Protein AF-A0A812TAL1-F1 (afdb_monomer_lite)

Organism: Symbiodinium pilosum (NCBI:txid2952)

pLDDT: mean 78.71, std 18.68, range [26.97, 97.62]

Foldseek 3Di:
DQDFWAKDWAAPPPDDWPSDGPGFRFAQDPDDDDDDDDDDQKTWTKTKAQGRAAPVQADDADAQCAQWKAWFPALDRPHPVRRHGGAADCVVDVDRQRSQRHFHDDDHDTGIDGGRMTRRNDDPVSRASTKIFGAHRNRDTTIIIGDHHDDPPPVVVVVVVVVVVVVVVVVVVVVVVVVVVVVVVVVVVVVVVD

Structure (mmCIF, N/CA/C/O backbone):
data_AF-A0A812TAL1-F1
#
_entry.id   AF-A0A812TAL1-F1
#
loop_
_atom_site.group_PDB
_atom_site.id
_atom_site.type_symbol
_atom_site.label_atom_id
_atom_site.label_alt_id
_atom_site.label_comp_id
_atom_site.label_asym_id
_atom_site.label_entity_id
_atom_site.label_seq_id
_atom_site.pdbx_PDB_ins_code
_atom_site.Cartn_x
_atom_site.Cartn_y
_atom_site.Cartn_z
_atom_site.occupancy
_atom_site.B_iso_or_equiv
_atom_site.auth_seq_id
_atom_site.auth_comp_id
_atom_site.auth_asym_id
_atom_site.auth_atom_id
_atom_site.pdbx_PDB_model_num
ATOM 1 N N . GLU A 1 1 ? -7.381 -5.508 16.947 1.00 33.78 1 GLU A N 1
ATOM 2 C CA . GLU A 1 1 ? -6.095 -5.728 16.254 1.00 33.78 1 GLU A CA 1
ATOM 3 C C . GLU A 1 1 ? -6.135 -5.193 14.829 1.00 33.78 1 GLU A C 1
ATOM 5 O O . GLU A 1 1 ? -7.045 -5.575 14.096 1.00 33.78 1 GLU A O 1
ATOM 10 N N . PRO A 1 2 ? -5.213 -4.307 14.414 1.00 46.69 2 PRO A N 1
ATOM 11 C CA . PRO A 1 2 ? -5.061 -3.992 12.999 1.00 46.69 2 PRO A CA 1
ATOM 12 C C . PRO A 1 2 ? -4.635 -5.258 12.242 1.00 46.69 2 PRO A C 1
ATOM 14 O O . PRO A 1 2 ? -3.689 -5.943 12.637 1.00 46.69 2 PRO A O 1
ATOM 17 N N . SER A 1 3 ? -5.338 -5.585 11.157 1.00 50.16 3 SER A N 1
ATOM 18 C CA . SER A 1 3 ? -4.994 -6.715 10.292 1.00 50.16 3 SER A CA 1
ATOM 19 C C . SER A 1 3 ? -3.632 -6.463 9.644 1.00 50.16 3 SER A C 1
ATOM 21 O O . SER A 1 3 ? -3.506 -5.633 8.747 1.00 50.16 3 SER A O 1
ATOM 23 N N . THR A 1 4 ? -2.593 -7.154 10.118 1.00 55.72 4 THR A N 1
ATOM 24 C CA . THR A 1 4 ? -1.267 -7.098 9.494 1.00 55.72 4 THR A CA 1
ATOM 25 C C . THR A 1 4 ? -1.301 -7.922 8.210 1.00 55.72 4 THR A C 1
ATOM 27 O O . THR A 1 4 ? -1.483 -9.135 8.261 1.00 55.72 4 THR A O 1
ATOM 30 N N . THR A 1 5 ? -1.111 -7.263 7.070 1.00 65.19 5 THR A N 1
ATOM 31 C CA . THR A 1 5 ? -0.904 -7.922 5.775 1.00 65.19 5 THR A CA 1
ATOM 32 C C . THR A 1 5 ? 0.593 -8.211 5.601 1.00 65.19 5 THR A C 1
ATOM 34 O O . THR A 1 5 ? 1.421 -7.380 5.968 1.00 65.19 5 THR A O 1
ATOM 37 N N . VAL A 1 6 ? 0.955 -9.391 5.090 1.00 75.81 6 VAL A N 1
ATOM 38 C CA . VAL A 1 6 ? 2.352 -9.808 4.863 1.00 75.81 6 VAL A CA 1
ATOM 39 C C . VAL A 1 6 ? 2.547 -10.039 3.371 1.00 75.81 6 VAL A C 1
ATOM 41 O O . VAL A 1 6 ? 1.745 -10.739 2.759 1.00 75.81 6 VAL A O 1
ATOM 44 N N . PHE A 1 7 ? 3.601 -9.460 2.792 1.00 83.38 7 PHE A N 1
ATOM 45 C CA . PHE A 1 7 ? 3.928 -9.681 1.386 1.00 83.38 7 PHE A CA 1
ATOM 46 C C . PHE A 1 7 ? 4.630 -11.012 1.188 1.00 83.38 7 PHE A C 1
ATOM 48 O O . PHE A 1 7 ? 5.501 -11.396 1.969 1.00 83.38 7 PHE A O 1
ATOM 55 N N . VAL A 1 8 ? 4.236 -11.673 0.111 1.00 85.06 8 VAL A N 1
ATOM 56 C CA . VAL A 1 8 ? 4.884 -12.849 -0.451 1.00 85.06 8 VAL A CA 1
ATOM 57 C C . VAL A 1 8 ? 5.666 -12.445 -1.696 1.00 85.06 8 VAL A C 1
ATOM 59 O O . VAL A 1 8 ? 5.494 -11.338 -2.215 1.00 85.06 8 VAL A O 1
ATOM 62 N N . GLU A 1 9 ? 6.524 -13.340 -2.174 1.00 89.25 9 GLU A N 1
ATOM 63 C CA . GLU A 1 9 ? 7.183 -13.186 -3.468 1.00 89.25 9 GLU A CA 1
ATOM 64 C C . GLU A 1 9 ? 6.154 -13.013 -4.591 1.00 89.25 9 GLU A C 1
ATOM 66 O O . GLU A 1 9 ? 5.110 -13.672 -4.615 1.00 89.25 9 GLU A O 1
ATOM 71 N N . TYR A 1 10 ? 6.432 -12.087 -5.505 1.00 92.25 10 TYR A N 1
ATOM 72 C CA . TYR A 1 10 ? 5.564 -11.834 -6.642 1.00 92.25 10 TYR A CA 1
ATOM 73 C C . TYR A 1 10 ? 5.581 -13.034 -7.608 1.00 92.25 10 TYR A C 1
ATOM 75 O O . TYR A 1 10 ? 6.661 -13.528 -7.946 1.00 92.25 10 TYR A O 1
ATOM 83 N N . PRO A 1 11 ? 4.418 -13.507 -8.100 1.00 93.38 11 PRO A N 1
ATOM 84 C CA . PRO A 1 11 ? 4.365 -14.632 -9.028 1.00 93.38 11 PRO A CA 1
ATOM 85 C C . PRO A 1 11 ? 5.190 -14.386 -10.295 1.00 93.38 11 PRO A C 1
ATOM 87 O O . PRO A 1 11 ? 4.912 -13.469 -11.064 1.00 93.38 11 PRO A O 1
ATOM 90 N N . GLY A 1 12 ? 6.186 -15.238 -10.536 1.00 89.75 12 GLY A N 1
ATOM 91 C CA . GLY A 1 12 ? 7.062 -15.125 -11.704 1.00 89.75 12 GLY A CA 1
ATOM 92 C C . GLY A 1 12 ? 8.198 -14.110 -11.555 1.00 89.75 12 GLY A C 1
ATOM 93 O O . GLY A 1 12 ? 8.840 -13.792 -12.555 1.00 89.75 12 GLY A O 1
ATOM 94 N N . TYR A 1 13 ? 8.470 -13.616 -10.342 1.00 90.50 13 TYR A N 1
ATOM 95 C CA . TYR A 1 13 ? 9.637 -12.779 -10.083 1.00 90.50 13 TYR A CA 1
ATOM 96 C C . TYR A 1 13 ? 10.937 -13.530 -10.447 1.00 90.50 13 TYR A C 1
ATOM 98 O O . TYR A 1 13 ? 11.174 -14.622 -9.934 1.00 90.50 13 TYR A O 1
ATOM 106 N N . PRO A 1 14 ? 11.784 -12.989 -11.346 1.00 82.56 14 PRO A N 1
ATOM 107 C CA . PRO A 1 14 ? 12.983 -13.690 -11.814 1.00 82.56 14 PRO A CA 1
ATOM 108 C C . PRO A 1 14 ? 14.215 -13.474 -10.918 1.00 82.56 14 PRO A C 1
ATOM 110 O O . PRO A 1 14 ? 15.269 -14.052 -11.184 1.00 82.56 14 PRO A O 1
ATOM 113 N N . GLY A 1 15 ? 14.121 -12.589 -9.921 1.00 84.19 15 GLY A N 1
ATOM 114 C CA . GLY A 1 15 ? 15.227 -12.243 -9.031 1.00 84.19 15 GLY A CA 1
ATOM 115 C C . GLY A 1 15 ? 15.356 -13.181 -7.830 1.00 84.19 15 GLY A C 1
ATOM 116 O O . GLY A 1 15 ? 14.762 -14.249 -7.774 1.00 84.19 15 GLY A O 1
ATOM 117 N N . ASN A 1 16 ? 16.168 -12.779 -6.851 1.00 78.75 16 ASN A N 1
ATOM 118 C CA . ASN A 1 16 ? 16.480 -13.584 -5.663 1.00 78.75 16 ASN A CA 1
ATOM 119 C C . ASN A 1 16 ? 16.346 -12.800 -4.346 1.00 78.75 16 ASN A C 1
ATOM 121 O O . ASN A 1 16 ? 16.993 -13.135 -3.351 1.00 78.75 16 ASN A O 1
ATOM 125 N N . LEU A 1 17 ? 15.542 -11.733 -4.338 1.00 78.12 17 LEU A N 1
ATOM 126 C CA . LEU A 1 17 ? 15.307 -10.952 -3.128 1.00 78.12 17 LEU A CA 1
ATOM 127 C C . LEU A 1 17 ? 14.559 -11.815 -2.098 1.00 78.12 17 LEU A C 1
ATOM 129 O O . LEU A 1 17 ? 13.473 -12.310 -2.397 1.00 78.12 17 LEU A O 1
ATOM 133 N N . PRO A 1 18 ? 15.094 -11.998 -0.876 1.00 64.81 18 PRO A N 1
ATOM 134 C CA . PRO A 1 18 ? 14.450 -12.813 0.142 1.00 64.81 18 PRO A CA 1
ATOM 135 C C . PRO A 1 18 ? 13.275 -12.046 0.756 1.00 64.81 18 PRO A C 1
ATOM 137 O O . PRO A 1 18 ? 13.412 -11.428 1.816 1.00 64.81 18 PRO A O 1
ATOM 140 N N . LEU A 1 19 ? 12.114 -12.077 0.100 1.00 63.22 19 LEU A N 1
ATOM 141 C CA . LEU A 1 19 ? 10.843 -11.596 0.647 1.00 63.22 19 LEU A CA 1
ATOM 142 C C . LEU A 1 19 ? 10.373 -12.551 1.734 1.00 63.22 19 LEU A C 1
ATOM 144 O O . LEU A 1 19 ? 9.559 -13.446 1.549 1.00 63.22 19 LEU A O 1
ATOM 148 N N . THR A 1 20 ? 10.993 -12.395 2.890 1.00 45.25 20 THR A N 1
ATOM 149 C CA . THR A 1 20 ? 10.739 -13.209 4.062 1.00 45.25 20 THR A CA 1
ATOM 150 C C . THR A 1 20 ? 9.690 -12.529 4.934 1.00 45.25 20 THR A C 1
ATOM 152 O O . THR A 1 20 ? 9.567 -11.302 4.972 1.00 45.25 20 THR A O 1
ATOM 155 N N . SER A 1 21 ? 8.906 -13.371 5.604 1.00 40.38 21 SER A N 1
ATOM 156 C CA . SER A 1 21 ? 7.774 -13.081 6.480 1.00 40.38 21 SER A CA 1
ATOM 157 C C . SER A 1 21 ? 8.135 -12.192 7.683 1.00 40.38 21 SER A C 1
ATOM 159 O O . SER A 1 21 ? 8.126 -12.634 8.827 1.00 40.38 21 SER A O 1
ATOM 161 N N . GLY A 1 22 ? 8.468 -10.932 7.422 1.00 40.66 22 GLY A N 1
ATOM 162 C CA . GLY A 1 22 ? 8.516 -9.825 8.382 1.00 40.66 22 GLY A CA 1
ATOM 163 C C . GLY A 1 22 ? 7.526 -8.708 8.028 1.00 40.66 22 GLY A C 1
ATOM 164 O O . GLY A 1 22 ? 7.178 -7.908 8.890 1.00 40.66 22 GLY A O 1
ATOM 165 N N . GLY A 1 23 ? 6.998 -8.752 6.795 1.00 36.38 23 GLY A N 1
ATOM 166 C CA . GLY A 1 23 ? 5.754 -8.123 6.360 1.00 36.38 23 GLY A CA 1
ATOM 167 C C . GLY A 1 23 ? 5.813 -6.610 6.211 1.00 36.38 23 GLY A C 1
ATOM 168 O O . GLY A 1 23 ? 5.808 -5.880 7.192 1.00 36.38 23 GLY A O 1
ATOM 169 N N . VAL A 1 24 ? 5.718 -6.143 4.969 1.00 36.44 24 VAL A N 1
ATOM 170 C CA . VAL A 1 24 ? 5.278 -4.781 4.644 1.00 36.44 24 VAL A CA 1
ATOM 171 C C . VAL A 1 24 ? 3.894 -4.585 5.267 1.00 36.44 24 VAL A C 1
ATOM 173 O O . VAL A 1 24 ? 2.885 -5.088 4.772 1.00 36.44 24 VAL A O 1
ATOM 176 N N . LYS A 1 25 ? 3.834 -3.897 6.404 1.00 42.69 25 LYS A N 1
ATOM 177 C CA . LYS A 1 25 ? 2.561 -3.639 7.079 1.00 42.69 25 LYS A CA 1
ATOM 178 C C . LYS A 1 25 ? 1.798 -2.519 6.380 1.00 42.69 25 LYS A C 1
ATOM 180 O O . LYS A 1 25 ? 1.834 -1.398 6.862 1.00 42.69 25 LYS A O 1
ATOM 185 N N . ALA A 1 26 ? 1.121 -2.836 5.276 1.00 39.69 26 ALA A N 1
ATOM 186 C CA . ALA A 1 26 ? 0.198 -1.933 4.590 1.00 39.69 26 ALA A CA 1
ATOM 187 C C . ALA A 1 26 ? -1.004 -1.603 5.490 1.00 39.69 26 ALA A C 1
ATOM 189 O O . ALA A 1 26 ? -1.985 -2.346 5.527 1.00 39.69 26 ALA A O 1
ATOM 190 N N . PHE A 1 27 ? -0.926 -0.505 6.246 1.00 43.75 27 PHE A N 1
ATOM 191 C CA . PHE A 1 27 ? -2.101 0.063 6.903 1.00 43.75 27 PHE A CA 1
ATOM 192 C C . PHE A 1 27 ? -2.855 0.900 5.876 1.00 43.75 27 PHE A C 1
ATOM 194 O O . PHE A 1 27 ? -2.447 2.017 5.595 1.00 43.75 27 PHE A O 1
ATOM 201 N N . ALA A 1 28 ? -3.957 0.375 5.344 1.00 42.78 28 ALA A N 1
ATOM 202 C CA . ALA A 1 28 ? -5.016 1.214 4.795 1.00 42.78 28 ALA A CA 1
ATOM 203 C C . ALA A 1 28 ? -5.927 1.603 5.970 1.00 42.78 28 ALA A C 1
ATOM 205 O O . ALA A 1 28 ? -6.940 0.948 6.224 1.00 42.78 28 ALA A O 1
ATOM 206 N N . ALA A 1 29 ? -5.484 2.559 6.791 1.00 37.53 29 ALA A N 1
ATOM 207 C CA . ALA A 1 29 ? -6.223 2.981 7.976 1.00 37.53 29 ALA A CA 1
ATOM 208 C C . ALA A 1 29 ? -7.042 4.249 7.703 1.00 37.53 29 ALA A C 1
ATOM 210 O O . ALA A 1 29 ? -6.489 5.317 7.468 1.00 37.53 29 ALA A O 1
ATOM 211 N N . ASP A 1 30 ? -8.363 4.112 7.856 1.00 42.28 30 ASP A N 1
ATOM 212 C CA . ASP A 1 30 ? -9.303 5.188 8.189 1.00 42.28 30 ASP A CA 1
ATOM 213 C C . ASP A 1 30 ? -8.942 5.803 9.566 1.00 42.28 30 ASP A C 1
ATOM 215 O O . ASP A 1 30 ? -9.466 5.421 10.627 1.00 42.28 30 ASP A O 1
ATOM 219 N N . PHE A 1 31 ? -8.028 6.766 9.582 1.00 36.19 31 PHE A N 1
ATOM 220 C CA . PHE A 1 31 ? -7.741 7.657 10.713 1.00 36.19 31 PHE A CA 1
ATOM 221 C C . PHE A 1 31 ? -7.350 9.007 10.085 1.00 36.19 31 PHE A C 1
ATOM 223 O O . PHE A 1 31 ? -6.366 9.055 9.369 1.00 36.19 31 PHE A O 1
ATOM 230 N N . LEU A 1 32 ? -8.049 10.134 10.226 1.00 31.97 32 LEU A N 1
ATOM 231 C CA . LEU A 1 32 ? -9.021 10.629 11.196 1.00 31.97 32 LEU A CA 1
ATOM 232 C C . LEU A 1 32 ? -9.938 11.648 10.497 1.00 31.97 32 LEU A C 1
ATOM 234 O O . LEU A 1 32 ? -9.479 12.413 9.664 1.00 31.97 32 LEU A O 1
ATOM 238 N N . GLU A 1 33 ? -11.200 11.669 10.929 1.00 33.03 33 GLU A N 1
ATOM 239 C CA . GLU A 1 33 ? -12.191 12.738 10.728 1.00 33.03 33 GLU A CA 1
ATOM 240 C C . GLU A 1 33 ? -12.574 13.126 9.290 1.00 33.03 33 GLU A C 1
ATOM 242 O O . GLU A 1 33 ? -11.977 13.999 8.674 1.00 33.03 33 GLU A O 1
ATOM 247 N N . GLY A 1 34 ? -13.724 12.617 8.832 1.00 26.97 34 GLY A N 1
ATOM 248 C CA . GLY A 1 34 ? -14.511 13.350 7.840 1.00 26.97 34 GLY A CA 1
ATOM 249 C C . GLY A 1 34 ? -15.411 12.519 6.940 1.00 26.97 34 GLY A C 1
ATOM 250 O O . GLY A 1 34 ? -15.053 12.276 5.808 1.00 26.97 34 GLY A O 1
ATOM 251 N N . ARG A 1 35 ? -16.622 12.219 7.431 1.00 34.19 35 ARG A N 1
ATOM 252 C CA . ARG A 1 35 ? -17.878 12.007 6.674 1.00 34.19 35 ARG A CA 1
ATOM 253 C C . ARG A 1 35 ? -17.938 10.968 5.535 1.00 34.19 35 ARG A C 1
ATOM 255 O O . ARG A 1 35 ? -17.165 10.929 4.597 1.00 34.19 35 ARG A O 1
ATOM 262 N N . VAL A 1 36 ? -19.048 10.230 5.543 1.00 34.28 36 VAL A N 1
ATOM 263 C CA . VAL A 1 36 ? -19.606 9.636 4.324 1.00 34.28 36 VAL A CA 1
ATOM 264 C C . VAL A 1 36 ? -20.309 10.753 3.554 1.00 34.28 36 VAL A C 1
ATOM 266 O O . VAL A 1 36 ? -21.250 11.331 4.090 1.00 34.28 36 VAL A O 1
ATOM 269 N N . GLU A 1 37 ? -19.810 11.073 2.363 1.00 37.06 37 GLU A N 1
ATOM 270 C CA . GLU A 1 37 ? -20.525 11.180 1.076 1.00 37.06 37 GLU A CA 1
ATOM 271 C C . GLU A 1 37 ? -19.585 11.849 0.056 1.00 37.06 37 GLU A C 1
ATOM 273 O O . GLU A 1 37 ? -19.093 12.942 0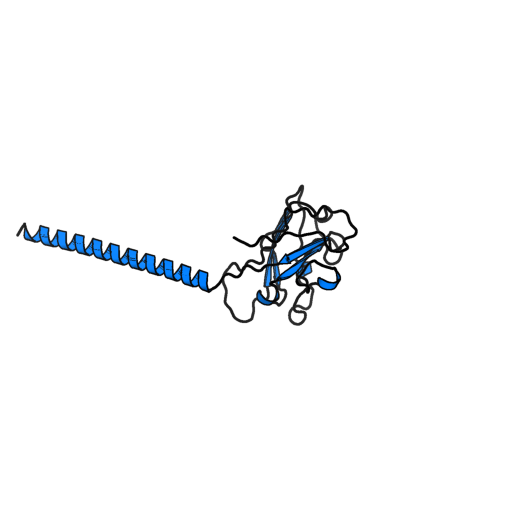.300 1.00 37.06 37 GLU A O 1
ATOM 278 N N . SER A 1 38 ? -19.301 11.128 -1.039 1.00 42.06 38 SER A N 1
ATOM 279 C CA . SER A 1 38 ? -18.590 11.549 -2.262 1.00 42.06 38 SER A CA 1
ATOM 280 C C . SER A 1 38 ? -17.611 12.734 -2.143 1.00 42.06 38 SER A C 1
ATOM 282 O O . SER A 1 38 ? -18.019 13.843 -2.463 1.00 42.06 38 SER A O 1
ATOM 284 N N . ASP A 1 39 ? -16.337 12.509 -1.768 1.00 49.97 39 ASP A N 1
ATOM 285 C CA . ASP A 1 39 ? -15.232 13.348 -2.292 1.00 49.97 39 ASP A CA 1
ATOM 286 C C . ASP A 1 39 ? -13.781 12.917 -1.979 1.00 49.97 39 ASP A C 1
ATOM 288 O O . ASP A 1 39 ? -12.884 13.382 -2.673 1.00 49.97 39 ASP A O 1
ATOM 292 N N . ASP A 1 40 ? -13.466 12.044 -1.014 1.00 57.19 40 ASP A N 1
ATOM 293 C CA . ASP A 1 40 ? -12.064 11.993 -0.547 1.00 57.19 40 ASP A CA 1
ATOM 294 C C . ASP A 1 40 ? -11.115 11.045 -1.295 1.00 57.19 40 ASP A C 1
ATOM 296 O O . ASP A 1 40 ? -9.932 11.360 -1.345 1.00 57.19 40 ASP A O 1
ATOM 300 N N . GLN A 1 41 ? -11.579 9.959 -1.935 1.00 71.44 41 GLN A N 1
ATOM 301 C CA . GLN A 1 41 ? -10.873 9.229 -3.017 1.00 71.44 41 GLN A CA 1
ATOM 302 C C . GLN A 1 41 ? -9.389 8.839 -2.758 1.00 71.44 41 GLN A C 1
ATOM 304 O O . GLN A 1 41 ? -8.663 8.478 -3.691 1.00 71.44 41 GLN A O 1
ATOM 309 N N . THR A 1 42 ? -8.935 8.896 -1.505 1.00 75.06 42 THR A N 1
ATOM 310 C CA . THR A 1 42 ? -7.523 8.914 -1.104 1.00 75.06 42 THR A CA 1
ATOM 311 C C . THR A 1 42 ? -7.223 7.760 -0.168 1.00 75.06 42 THR A C 1
ATOM 313 O O . THR A 1 42 ? -8.027 7.379 0.679 1.00 75.06 42 THR A O 1
ATOM 316 N N . GLN A 1 43 ? -6.059 7.156 -0.365 1.00 76.69 43 GLN A N 1
ATOM 317 C CA . GLN A 1 43 ? -5.556 6.020 0.379 1.00 76.69 43 GLN A CA 1
ATOM 318 C C . GLN A 1 43 ? -4.332 6.464 1.150 1.00 76.69 43 GLN A C 1
ATOM 320 O O . GLN A 1 43 ? -3.375 6.970 0.573 1.00 76.69 43 GLN A O 1
ATOM 325 N N . THR A 1 44 ? -4.355 6.211 2.446 1.00 76.00 44 THR A N 1
ATOM 326 C CA . THR A 1 44 ? -3.177 6.312 3.294 1.00 76.00 44 THR A CA 1
ATOM 327 C C . THR A 1 44 ? -2.506 4.948 3.325 1.00 76.00 44 THR A C 1
ATOM 329 O O . THR A 1 44 ? -3.162 3.950 3.621 1.00 76.00 44 THR A O 1
ATOM 332 N N . LEU A 1 45 ? -1.223 4.898 2.983 1.00 76.62 45 LEU A N 1
ATOM 333 C CA . LEU A 1 45 ? -0.390 3.706 2.995 1.00 76.62 45 LEU A CA 1
ATOM 334 C C . LEU A 1 45 ? 0.715 3.878 4.037 1.00 76.62 45 LEU A C 1
ATOM 336 O O . LEU A 1 45 ? 1.470 4.844 4.010 1.00 76.62 45 LEU A O 1
ATOM 340 N N . SER A 1 46 ? 0.864 2.895 4.910 1.00 75.00 46 SER A N 1
ATOM 341 C CA . SER A 1 46 ? 2.040 2.773 5.779 1.00 75.00 46 SER A CA 1
ATOM 342 C C . SER A 1 46 ? 2.717 1.443 5.499 1.00 75.00 46 SER A C 1
ATOM 344 O O . SER A 1 46 ? 2.074 0.535 4.991 1.00 75.00 46 SER A O 1
ATOM 346 N N . TRP A 1 47 ? 3.999 1.295 5.799 1.00 76.69 47 TRP A N 1
ATOM 347 C CA . TRP A 1 47 ? 4.710 0.030 5.666 1.00 76.69 47 TRP A CA 1
ATOM 348 C C . TRP A 1 47 ? 5.929 -0.047 6.571 1.00 76.69 47 TRP A C 1
ATOM 350 O O . TRP A 1 47 ? 6.545 0.951 6.937 1.00 76.69 47 TRP A O 1
ATOM 360 N N . LEU A 1 48 ? 6.318 -1.284 6.866 1.00 77.94 48 LEU A N 1
ATOM 361 C CA . LEU A 1 48 ? 7.553 -1.622 7.554 1.00 77.94 48 LEU A CA 1
ATOM 362 C C . LEU A 1 48 ? 8.243 -2.746 6.786 1.00 77.94 48 LEU A C 1
ATOM 364 O O . LEU A 1 48 ? 7.786 -3.882 6.793 1.00 77.94 48 LEU A O 1
ATOM 368 N N . PHE A 1 49 ? 9.344 -2.435 6.122 1.00 77.19 49 PHE A N 1
ATOM 369 C CA . PHE A 1 49 ? 10.201 -3.412 5.470 1.00 77.19 49 PHE A CA 1
ATOM 370 C C . PHE A 1 49 ? 11.320 -3.812 6.423 1.00 77.19 49 PHE A C 1
ATOM 372 O O . PHE A 1 49 ? 12.200 -3.010 6.727 1.00 77.19 49 PHE A O 1
ATOM 379 N N . THR A 1 50 ? 11.313 -5.056 6.893 1.00 73.75 50 THR A N 1
ATOM 380 C CA . THR A 1 50 ? 12.413 -5.601 7.705 1.00 73.75 50 THR A CA 1
ATOM 381 C C . THR A 1 50 ? 13.433 -6.368 6.863 1.00 73.75 50 THR A C 1
ATOM 383 O O . THR A 1 50 ? 14.562 -6.546 7.306 1.00 73.75 50 THR A O 1
ATOM 386 N N . GLN A 1 51 ? 13.044 -6.809 5.658 1.00 75.38 51 GLN A N 1
ATOM 387 C CA . GLN A 1 51 ? 13.863 -7.533 4.680 1.00 75.38 51 GLN A CA 1
ATOM 388 C C . GLN A 1 51 ? 13.162 -7.652 3.321 1.00 75.38 51 GLN A C 1
ATOM 390 O O . GLN A 1 51 ? 11.982 -7.327 3.199 1.00 75.38 51 GLN A O 1
ATOM 395 N N . GLY A 1 52 ? 13.895 -8.130 2.311 1.00 74.31 52 GLY A N 1
ATOM 396 C CA . GLY A 1 52 ? 13.336 -8.571 1.029 1.00 74.31 52 GLY A CA 1
ATOM 397 C C . GLY A 1 52 ? 13.028 -7.485 0.005 1.00 74.31 52 GLY A C 1
ATOM 398 O O . GLY A 1 52 ? 12.580 -7.803 -1.088 1.00 74.31 52 GLY A O 1
ATOM 399 N N . VAL A 1 53 ? 13.296 -6.222 0.326 1.00 81.00 53 VAL A N 1
ATOM 400 C CA . VAL A 1 53 ? 13.239 -5.123 -0.643 1.00 81.00 53 VAL A CA 1
ATOM 401 C C . VAL A 1 53 ? 14.579 -4.920 -1.332 1.00 81.00 53 VAL A C 1
ATOM 403 O O . VAL A 1 53 ? 15.630 -5.251 -0.781 1.00 81.00 53 VAL A O 1
ATOM 406 N N . ASP A 1 54 ? 14.532 -4.365 -2.539 1.00 87.81 54 ASP A N 1
ATOM 407 C CA . ASP A 1 54 ? 15.721 -4.106 -3.342 1.00 87.81 54 ASP A CA 1
ATOM 408 C C . ASP A 1 54 ? 16.647 -3.071 -2.673 1.00 87.81 54 ASP A C 1
ATOM 410 O O . ASP A 1 54 ? 16.230 -1.921 -2.492 1.00 87.81 54 ASP A O 1
ATOM 414 N N . PRO A 1 55 ? 17.907 -3.428 -2.341 1.00 86.12 55 PRO A N 1
ATOM 415 C CA . PRO A 1 55 ? 18.883 -2.497 -1.776 1.00 86.12 55 PRO A CA 1
ATOM 416 C C . PRO A 1 55 ? 19.237 -1.332 -2.713 1.00 86.12 55 PRO A C 1
ATOM 418 O O . PRO A 1 55 ? 19.838 -0.365 -2.257 1.00 86.12 55 PRO A O 1
ATOM 421 N N . GLY A 1 56 ? 18.868 -1.386 -3.997 1.00 88.69 56 GLY A N 1
ATOM 422 C CA . GLY A 1 56 ? 18.986 -0.268 -4.935 1.00 88.69 56 GLY A CA 1
ATOM 423 C C . GLY A 1 56 ? 18.067 0.918 -4.615 1.00 88.69 56 GLY A C 1
ATOM 424 O O . GLY A 1 56 ? 18.336 2.036 -5.054 1.00 88.69 56 GLY A O 1
ATOM 425 N N . CYS A 1 57 ? 17.025 0.724 -3.803 1.00 90.25 57 CYS A N 1
ATOM 426 C CA . CYS A 1 57 ? 16.046 1.755 -3.448 1.00 90.25 57 CYS A CA 1
ATOM 427 C C . CYS A 1 57 ? 16.544 2.754 -2.396 1.00 90.25 57 CYS A C 1
ATOM 429 O O . CYS A 1 57 ? 15.920 2.938 -1.360 1.00 90.25 57 CYS A O 1
ATOM 431 N N . THR A 1 58 ? 17.671 3.416 -2.647 1.00 89.25 58 THR A N 1
ATOM 432 C CA . THR A 1 58 ? 18.337 4.347 -1.707 1.00 89.25 58 THR A CA 1
ATOM 433 C C . THR A 1 58 ? 18.069 5.824 -1.998 1.00 89.25 58 THR A C 1
ATOM 435 O O . THR A 1 58 ? 18.539 6.701 -1.275 1.00 89.25 58 THR A O 1
ATOM 438 N N . GLY A 1 59 ? 17.296 6.124 -3.041 1.00 84.69 59 GLY A N 1
ATOM 439 C CA . GLY A 1 59 ? 17.005 7.492 -3.443 1.00 84.69 59 GLY A CA 1
ATOM 440 C C . GLY A 1 59 ? 16.190 7.567 -4.733 1.00 84.69 59 GLY A C 1
ATOM 441 O O . GLY A 1 59 ? 15.531 6.594 -5.107 1.00 84.69 59 GLY A O 1
ATOM 442 N N . PRO A 1 60 ? 16.211 8.724 -5.416 1.00 86.12 60 PRO A N 1
ATOM 443 C CA . PRO A 1 60 ? 15.516 8.904 -6.681 1.00 86.12 60 PRO A CA 1
ATOM 444 C C . PRO A 1 60 ? 15.987 7.907 -7.744 1.00 86.12 60 PRO A C 1
ATOM 446 O O . PRO A 1 60 ? 17.176 7.632 -7.884 1.00 86.12 60 PRO A O 1
ATOM 449 N N . CYS A 1 61 ? 15.041 7.419 -8.534 1.00 87.00 61 CYS A N 1
ATOM 450 C CA . CYS A 1 61 ? 15.259 6.484 -9.630 1.00 87.00 61 CYS A CA 1
ATOM 451 C C . CYS A 1 61 ? 14.348 6.873 -10.804 1.00 87.00 61 CYS A C 1
ATOM 453 O O . CYS A 1 61 ? 13.327 7.539 -10.610 1.00 87.00 61 CYS A O 1
ATOM 455 N N . SER A 1 62 ? 14.745 6.507 -12.025 1.00 88.31 62 SER A N 1
ATOM 456 C CA . SER A 1 62 ? 14.083 6.934 -13.269 1.00 88.31 62 SER A CA 1
ATOM 457 C C . SER A 1 62 ? 13.211 5.860 -13.920 1.00 88.31 62 SER A C 1
ATOM 459 O O . SER A 1 62 ? 12.433 6.180 -14.819 1.00 88.31 62 SER A O 1
ATOM 461 N N . ALA A 1 63 ? 13.326 4.598 -13.494 1.00 94.62 63 ALA A N 1
ATOM 462 C CA . ALA A 1 63 ? 12.459 3.538 -13.988 1.00 94.62 63 ALA A CA 1
ATOM 463 C C . ALA A 1 63 ? 11.005 3.775 -13.540 1.00 94.62 63 ALA A C 1
ATOM 465 O O . ALA A 1 63 ? 10.734 4.310 -12.464 1.00 94.62 63 ALA A O 1
ATOM 466 N N . THR A 1 64 ? 10.050 3.382 -14.381 1.00 93.38 64 THR A N 1
ATOM 467 C CA . THR A 1 64 ? 8.622 3.488 -14.043 1.00 93.38 64 THR A CA 1
ATOM 468 C C . THR A 1 64 ? 8.314 2.622 -12.824 1.00 93.38 64 THR A C 1
ATOM 470 O O . THR A 1 64 ? 8.784 1.492 -12.755 1.00 93.38 64 THR A O 1
ATOM 473 N N . ASN A 1 65 ? 7.527 3.137 -11.872 1.00 93.31 65 ASN A N 1
ATOM 474 C CA . ASN A 1 65 ? 7.203 2.469 -10.601 1.00 93.31 65 ASN A CA 1
ATOM 475 C C . ASN A 1 65 ? 8.415 2.168 -9.707 1.00 93.31 65 ASN A C 1
ATOM 477 O O . ASN A 1 65 ? 8.279 1.415 -8.745 1.00 93.31 65 ASN A O 1
ATOM 481 N N . CYS A 1 66 ? 9.592 2.728 -9.982 1.00 93.31 66 CYS A N 1
ATOM 482 C CA . CYS A 1 66 ? 10.778 2.354 -9.230 1.00 93.31 66 CYS A CA 1
ATOM 483 C C . CYS A 1 66 ? 10.618 2.662 -7.734 1.00 93.31 66 CYS A C 1
ATOM 485 O O . CYS A 1 66 ? 10.258 3.786 -7.345 1.00 93.31 66 CYS A O 1
ATOM 487 N N . CYS A 1 67 ? 10.880 1.641 -6.917 1.00 92.69 67 CYS A N 1
ATOM 488 C CA . CYS A 1 67 ? 10.778 1.688 -5.463 1.00 92.69 67 CYS A CA 1
ATOM 489 C C . CYS A 1 67 ? 9.406 2.153 -4.966 1.00 92.69 67 CYS A C 1
ATOM 491 O O . CYS A 1 67 ? 9.328 2.921 -4.012 1.00 92.69 67 CYS A O 1
ATOM 493 N N . THR A 1 68 ? 8.321 1.749 -5.632 1.00 92.44 68 THR A N 1
ATOM 494 C CA . THR A 1 68 ? 6.952 2.117 -5.239 1.00 92.44 68 THR A CA 1
ATOM 495 C C . THR A 1 68 ? 6.191 0.955 -4.614 1.00 92.44 68 THR A C 1
ATOM 497 O O . THR A 1 68 ? 6.520 -0.218 -4.817 1.00 92.44 68 THR A O 1
ATOM 500 N N . VAL A 1 69 ? 5.145 1.295 -3.864 1.00 91.00 69 VAL A N 1
ATOM 501 C CA . VAL A 1 69 ? 4.084 0.372 -3.457 1.00 91.00 69 VAL A CA 1
ATOM 502 C C . VAL A 1 69 ? 2.787 0.818 -4.127 1.00 91.00 69 VAL A C 1
ATOM 504 O O . VAL A 1 69 ? 2.321 1.929 -3.895 1.00 91.00 69 VAL A O 1
ATOM 507 N N . ALA A 1 70 ? 2.189 -0.041 -4.951 1.00 92.81 70 ALA A N 1
ATOM 508 C CA . ALA A 1 70 ? 0.969 0.276 -5.695 1.00 92.81 70 ALA A CA 1
ATOM 509 C C . ALA A 1 70 ? -0.160 -0.700 -5.363 1.00 92.81 70 ALA A C 1
ATOM 511 O O . ALA A 1 70 ? 0.086 -1.890 -5.172 1.00 92.81 70 ALA A O 1
ATOM 512 N N . ILE A 1 71 ? -1.406 -0.225 -5.353 1.00 93.00 71 ILE A N 1
ATOM 513 C CA . ILE A 1 71 ? -2.587 -1.099 -5.325 1.00 93.00 71 ILE A CA 1
ATOM 514 C C . ILE A 1 71 ? -2.928 -1.496 -6.760 1.00 93.00 71 ILE A C 1
ATOM 516 O O . ILE A 1 71 ? -2.858 -0.669 -7.665 1.00 93.00 71 ILE A O 1
ATOM 520 N N . HIS A 1 72 ? -3.289 -2.756 -6.968 1.00 95.75 72 HIS A N 1
ATOM 521 C CA . HIS A 1 72 ? -3.532 -3.384 -8.261 1.00 95.75 72 HIS A CA 1
ATOM 522 C C . HIS A 1 72 ? -4.988 -3.829 -8.440 1.00 95.75 72 HIS A C 1
ATOM 524 O O . HIS A 1 72 ? -5.781 -3.867 -7.497 1.00 95.75 72 HIS A O 1
ATOM 530 N N . GLU A 1 73 ? -5.361 -4.118 -9.685 1.00 96.88 73 GLU A N 1
ATOM 531 C CA . GLU A 1 73 ? -6.715 -4.519 -10.085 1.00 96.88 73 GLU A CA 1
ATOM 532 C C . GLU A 1 73 ? -7.128 -5.883 -9.518 1.00 96.88 73 GLU A C 1
ATOM 534 O O . GLU A 1 73 ? -8.307 -6.114 -9.242 1.00 96.88 73 GLU A O 1
ATOM 539 N N . GLY A 1 74 ? -6.168 -6.778 -9.316 1.00 96.06 74 GLY A N 1
ATOM 540 C CA . GLY A 1 74 ? -6.393 -8.101 -8.759 1.00 96.06 74 GLY A CA 1
ATOM 541 C C . GLY A 1 74 ? -6.808 -8.085 -7.296 1.00 96.06 74 GLY A C 1
ATOM 542 O O . GLY A 1 74 ? -6.560 -7.127 -6.564 1.00 96.06 74 GLY A O 1
ATOM 543 N N . MET A 1 75 ? -7.426 -9.182 -6.861 1.00 92.81 75 MET A N 1
ATOM 544 C CA . MET A 1 75 ? -7.849 -9.396 -5.468 1.00 92.81 75 MET A CA 1
ATOM 545 C C . MET A 1 75 ? -7.057 -10.506 -4.760 1.00 92.81 75 MET A C 1
ATOM 547 O O . MET A 1 75 ? -7.349 -10.877 -3.625 1.00 92.81 75 MET A O 1
ATOM 551 N N . ASP A 1 76 ? -6.036 -11.042 -5.423 1.00 91.44 76 ASP A N 1
ATOM 552 C CA . ASP A 1 76 ? -5.145 -12.069 -4.900 1.00 91.44 76 ASP A CA 1
ATOM 553 C C . ASP A 1 76 ? -3.730 -11.895 -5.458 1.00 91.44 76 ASP A C 1
ATOM 555 O O . ASP A 1 76 ? -3.488 -11.062 -6.329 1.00 91.44 76 ASP A O 1
ATOM 559 N N . CYS A 1 77 ? -2.807 -12.698 -4.935 1.00 92.38 77 CYS A N 1
ATOM 560 C CA . CYS A 1 77 ? -1.415 -12.761 -5.370 1.00 92.38 77 CYS A CA 1
ATOM 561 C C . CYS A 1 77 ? -1.089 -14.103 -6.040 1.00 92.38 77 CYS A C 1
ATOM 563 O O . CYS A 1 77 ? 0.017 -14.614 -5.884 1.00 92.38 77 CYS A O 1
ATOM 565 N N . SER A 1 78 ? -2.061 -14.733 -6.707 1.00 94.69 78 SER A N 1
ATOM 566 C CA . SER A 1 78 ? -1.900 -16.100 -7.225 1.00 94.69 78 SER A CA 1
ATOM 567 C C . SER A 1 78 ? -1.136 -16.163 -8.548 1.00 94.69 78 SER A C 1
ATOM 569 O O . SER A 1 78 ? -0.428 -17.137 -8.802 1.00 94.69 78 SER A O 1
ATOM 571 N N . SER A 1 79 ? -1.256 -15.137 -9.393 1.00 96.38 79 SER A N 1
ATOM 572 C CA . SER A 1 79 ? -0.582 -15.076 -10.688 1.00 96.38 79 SER A CA 1
ATOM 573 C C . SER A 1 79 ? -0.402 -13.637 -11.165 1.00 96.38 79 SER A C 1
ATOM 575 O O . SER A 1 79 ? -1.191 -12.761 -10.822 1.00 96.38 79 SER A O 1
ATOM 577 N N . ASP A 1 80 ? 0.596 -13.397 -12.014 1.00 95.19 80 ASP A N 1
ATOM 578 C CA . ASP A 1 80 ? 0.797 -12.091 -12.656 1.00 95.19 80 ASP A CA 1
ATOM 579 C C . ASP A 1 80 ? -0.468 -11.617 -13.403 1.00 95.19 80 ASP A C 1
ATOM 581 O O . ASP A 1 80 ? -0.900 -10.472 -13.264 1.00 95.19 80 ASP A O 1
ATOM 585 N N . ALA A 1 81 ? -1.132 -12.548 -14.098 1.00 95.44 81 ALA A N 1
ATOM 586 C CA . ALA A 1 81 ? -2.360 -12.286 -14.841 1.00 95.44 81 ALA A CA 1
ATOM 587 C C . ALA A 1 81 ? -3.558 -11.922 -13.944 1.00 95.44 81 ALA A C 1
ATOM 589 O O . ALA A 1 81 ? -4.374 -11.094 -14.343 1.00 95.44 81 ALA A O 1
ATOM 590 N N . SER A 1 82 ? -3.685 -12.521 -12.752 1.00 95.38 82 SER A N 1
ATOM 591 C CA . SER A 1 82 ? -4.777 -12.202 -11.818 1.00 95.38 82 SER A CA 1
ATOM 592 C C . SER A 1 82 ? -4.549 -10.893 -11.066 1.00 95.38 82 SER A C 1
ATOM 594 O O . SER A 1 82 ? -5.523 -10.255 -10.674 1.00 95.38 82 SER A O 1
ATOM 596 N N . ILE A 1 83 ? -3.290 -10.478 -10.884 1.00 97.50 83 ILE A N 1
ATOM 597 C CA . ILE A 1 83 ? -2.924 -9.219 -10.221 1.00 97.50 83 ILE A CA 1
ATOM 598 C C . ILE A 1 83 ? -3.210 -8.015 -11.129 1.00 97.50 83 ILE A C 1
ATOM 600 O O . ILE A 1 83 ? -3.723 -7.002 -10.656 1.00 97.50 83 ILE A O 1
ATOM 604 N N . GLY A 1 84 ? -2.915 -8.116 -12.427 1.00 96.44 84 GLY A N 1
ATOM 605 C CA . GLY A 1 84 ? -3.257 -7.078 -13.405 1.00 96.44 84 GLY A CA 1
ATOM 606 C C . GLY A 1 84 ? -2.489 -5.764 -13.221 1.00 96.44 84 GLY A C 1
ATOM 607 O O . GLY A 1 84 ? -1.369 -5.743 -12.695 1.00 96.44 84 GLY A O 1
ATOM 608 N N . ASP A 1 85 ? -3.069 -4.660 -13.688 1.00 96.50 85 ASP A N 1
ATOM 609 C CA . ASP A 1 85 ? -2.438 -3.334 -13.691 1.00 96.50 85 ASP A CA 1
ATOM 610 C C . ASP A 1 85 ? -2.633 -2.575 -12.368 1.00 96.50 85 ASP A C 1
ATOM 612 O O . ASP A 1 85 ? -3.494 -2.943 -11.560 1.00 96.50 85 ASP A O 1
ATOM 616 N N . PRO A 1 86 ? -1.852 -1.503 -12.110 1.00 96.00 86 PRO A N 1
ATOM 617 C CA . PRO A 1 86 ? -2.127 -0.613 -10.989 1.00 96.00 86 PRO A CA 1
ATOM 618 C C . PRO A 1 86 ? -3.554 -0.049 -11.079 1.00 96.00 86 PRO A C 1
ATOM 620 O O . PRO A 1 86 ? -4.016 0.359 -12.145 1.00 96.00 86 PRO A O 1
ATOM 623 N N . TYR A 1 87 ? -4.256 -0.011 -9.951 1.00 95.19 87 TYR A N 1
ATOM 624 C CA . TYR A 1 87 ? -5.678 0.296 -9.868 1.00 95.19 87 TYR A CA 1
ATOM 625 C C . TYR A 1 87 ? -5.915 1.723 -9.391 1.00 95.19 87 TYR A C 1
ATOM 627 O O . TYR A 1 87 ? -5.580 2.068 -8.263 1.00 95.19 87 TYR A O 1
ATOM 635 N N . TRP A 1 88 ? -6.505 2.557 -10.240 1.00 94.69 88 TRP A N 1
ATOM 636 C CA . TRP A 1 88 ? -6.965 3.900 -9.886 1.00 94.69 88 TRP A CA 1
ATOM 637 C C . TRP A 1 88 ? -8.075 4.341 -10.852 1.00 94.69 88 TRP A C 1
ATOM 639 O O . TRP A 1 88 ? -8.255 3.769 -11.934 1.00 94.69 88 TRP A O 1
ATOM 649 N N . ASN A 1 89 ? -8.860 5.338 -10.464 1.00 93.44 89 ASN A N 1
ATOM 650 C CA . ASN A 1 89 ? -9.941 5.870 -11.269 1.00 93.44 89 ASN A CA 1
ATOM 651 C C . ASN A 1 89 ? -9.380 6.811 -12.337 1.00 93.44 89 ASN A C 1
ATOM 653 O O . ASN A 1 89 ? -9.230 8.011 -12.118 1.00 93.44 89 ASN A O 1
ATOM 657 N N . LYS A 1 90 ? -9.115 6.262 -13.522 1.00 93.88 90 LYS A N 1
ATOM 658 C CA . LYS A 1 90 ? -8.572 6.994 -14.679 1.00 93.88 90 LYS A CA 1
ATOM 659 C C . LYS A 1 90 ? -9.463 8.149 -15.168 1.00 93.88 90 LYS A C 1
ATOM 661 O O . LYS A 1 90 ? -8.988 8.991 -15.922 1.00 93.88 90 LYS A O 1
ATOM 666 N N . GLN A 1 91 ? -10.741 8.195 -14.775 1.00 92.75 91 GLN A N 1
ATOM 667 C CA . GLN A 1 91 ? -11.637 9.312 -15.108 1.00 92.75 91 GLN A CA 1
ATOM 668 C C . GLN A 1 91 ? -11.439 10.518 -14.184 1.00 92.75 91 GLN A C 1
ATOM 670 O O . GLN A 1 91 ? -11.701 11.642 -14.599 1.00 92.75 91 GLN A O 1
ATOM 675 N N . LEU A 1 92 ? -10.991 10.285 -12.948 1.00 88.25 92 LEU A N 1
ATOM 676 C CA . LEU A 1 92 ? -10.818 11.322 -11.925 1.00 88.25 92 LEU A CA 1
ATOM 677 C C . LEU A 1 92 ? -9.346 11.686 -11.718 1.00 88.25 92 LEU A C 1
ATOM 679 O O . LEU A 1 92 ? -9.030 12.831 -11.411 1.00 88.25 92 LEU A O 1
ATOM 683 N N . VAL A 1 93 ? -8.441 10.734 -11.949 1.00 90.12 93 VAL A N 1
ATOM 684 C CA . VAL A 1 93 ? -6.995 10.902 -11.806 1.00 90.12 93 VAL A CA 1
ATOM 685 C C . VAL A 1 93 ? -6.323 10.486 -13.117 1.00 90.12 93 VAL A C 1
ATOM 687 O O . VAL A 1 93 ? -6.314 9.314 -13.499 1.00 90.12 93 VAL A O 1
ATOM 690 N N . SER A 1 94 ? -5.793 11.472 -13.843 1.00 93.25 94 SER A N 1
ATOM 691 C CA . SER A 1 94 ? -5.297 11.307 -15.218 1.00 93.25 94 SER A CA 1
ATOM 692 C C . SER A 1 94 ? -3.911 10.662 -15.309 1.00 93.25 94 SER A C 1
ATOM 694 O O . SER A 1 94 ? -3.572 10.076 -16.338 1.00 93.25 94 SER A O 1
ATOM 696 N N . THR A 1 95 ? -3.117 10.739 -14.242 1.00 94.31 95 THR A N 1
ATOM 697 C CA . THR A 1 95 ? -1.791 10.120 -14.128 1.00 94.31 95 THR A CA 1
ATOM 698 C C . THR A 1 95 ? -1.809 9.013 -13.085 1.00 94.31 95 THR A C 1
ATOM 700 O O . THR A 1 95 ? -2.632 9.033 -12.180 1.00 94.31 95 THR A O 1
ATOM 703 N N . ASN A 1 96 ? -0.911 8.031 -13.198 1.00 94.56 96 ASN A N 1
ATOM 704 C CA . ASN A 1 96 ? -0.811 6.958 -12.208 1.00 94.56 96 ASN A CA 1
ATOM 705 C C . ASN A 1 96 ? -0.380 7.548 -10.844 1.00 94.56 96 ASN A C 1
ATOM 707 O O . ASN A 1 96 ? 0.775 7.967 -10.728 1.00 94.56 96 ASN A O 1
ATOM 711 N N . PRO A 1 97 ? -1.256 7.559 -9.822 1.00 92.75 97 PRO A N 1
ATOM 712 C CA . PRO A 1 97 ? -0.964 8.210 -8.547 1.00 92.75 97 PRO A CA 1
ATOM 713 C C . PRO A 1 97 ? -0.007 7.384 -7.675 1.00 92.75 97 PRO A C 1
ATOM 715 O O . PRO A 1 97 ? 0.614 7.904 -6.754 1.00 92.75 97 PRO A O 1
ATOM 718 N N . TRP A 1 98 ? 0.185 6.100 -7.992 1.00 93.44 98 TRP A N 1
ATOM 719 C CA . TRP A 1 98 ? 1.095 5.218 -7.261 1.00 93.44 98 TRP A CA 1
ATOM 720 C C . TRP A 1 98 ? 2.578 5.532 -7.510 1.00 93.44 98 TRP A C 1
ATOM 722 O O . TRP A 1 98 ? 3.426 5.048 -6.765 1.00 93.44 98 TRP A O 1
ATOM 732 N N . GLN A 1 99 ? 2.913 6.363 -8.511 1.00 92.56 99 GLN A N 1
ATOM 733 C CA . GLN A 1 99 ? 4.298 6.806 -8.749 1.00 92.56 99 GLN A CA 1
ATOM 734 C C . GLN A 1 99 ? 4.892 7.567 -7.556 1.00 92.56 99 GLN A C 1
ATOM 736 O O . GLN A 1 99 ? 6.111 7.553 -7.374 1.00 92.56 99 GLN A O 1
ATOM 741 N N . ASP A 1 100 ? 4.036 8.190 -6.744 1.00 87.44 100 ASP A N 1
ATOM 742 C CA . ASP A 1 100 ? 4.436 8.991 -5.587 1.00 87.44 100 ASP A CA 1
ATOM 743 C C . ASP A 1 100 ? 4.526 8.161 -4.298 1.00 87.44 100 ASP A C 1
ATOM 745 O O . ASP A 1 100 ? 5.114 8.600 -3.309 1.00 87.44 100 ASP A O 1
ATOM 749 N N . ALA A 1 101 ? 4.027 6.920 -4.312 1.00 88.31 101 ALA A N 1
ATOM 750 C CA . ALA A 1 101 ? 4.073 5.992 -3.185 1.00 88.31 101 ALA A CA 1
ATOM 751 C C . ALA A 1 101 ? 5.447 5.310 -3.051 1.00 88.31 101 ALA A C 1
ATOM 753 O O . ALA A 1 101 ? 5.554 4.081 -3.034 1.00 88.31 101 ALA A O 1
ATOM 754 N N . LYS A 1 102 ? 6.515 6.112 -3.011 1.00 89.06 102 LYS A N 1
ATOM 755 C CA . LYS A 1 102 ? 7.905 5.644 -2.996 1.00 89.06 102 LYS A CA 1
ATOM 756 C C . LYS A 1 102 ? 8.373 5.253 -1.599 1.00 89.06 102 LYS A C 1
ATOM 758 O O . LYS A 1 102 ? 8.135 5.971 -0.631 1.00 89.06 102 LYS A O 1
ATOM 763 N N . TYR A 1 103 ? 9.132 4.166 -1.511 1.00 85.75 103 TYR A N 1
ATOM 764 C CA . TYR A 1 103 ? 9.919 3.811 -0.336 1.00 85.75 103 TYR A CA 1
ATOM 765 C C . TYR A 1 103 ? 11.409 4.050 -0.596 1.00 85.75 103 TYR A C 1
ATOM 767 O O . TYR A 1 103 ? 11.904 3.881 -1.709 1.00 85.75 103 TYR A O 1
ATOM 775 N N . VAL A 1 104 ? 12.132 4.449 0.451 1.00 85.88 104 VAL A N 1
ATOM 776 C CA . VAL A 1 104 ? 13.577 4.700 0.400 1.00 85.88 104 VAL A CA 1
ATOM 777 C C . VAL A 1 104 ? 14.241 3.995 1.570 1.00 85.88 104 VAL A C 1
ATOM 779 O O . VAL A 1 104 ? 13.892 4.242 2.720 1.00 85.88 104 VAL A O 1
ATOM 782 N N . ILE A 1 105 ? 15.214 3.142 1.278 1.00 82.12 105 ILE A N 1
ATOM 783 C CA . ILE A 1 105 ? 16.041 2.450 2.257 1.00 82.12 105 ILE A CA 1
ATOM 784 C C . ILE A 1 105 ? 17.120 3.410 2.753 1.00 82.12 105 ILE A C 1
ATOM 786 O O . ILE A 1 105 ? 17.973 3.859 1.986 1.00 82.12 105 ILE A O 1
ATOM 790 N N . GLN A 1 106 ? 17.093 3.712 4.050 1.00 72.81 106 GLN A N 1
ATOM 791 C CA . GLN A 1 106 ? 18.118 4.511 4.719 1.00 72.81 106 GLN A CA 1
ATOM 792 C C . GLN A 1 106 ? 18.977 3.612 5.618 1.00 72.81 106 GLN A C 1
ATOM 794 O O . GLN A 1 106 ? 18.530 3.171 6.673 1.00 72.81 106 GLN A O 1
ATOM 799 N N . GLY A 1 107 ? 20.221 3.344 5.209 1.00 69.44 107 GLY A N 1
ATOM 800 C CA . GLY A 1 107 ? 21.163 2.523 5.981 1.00 69.44 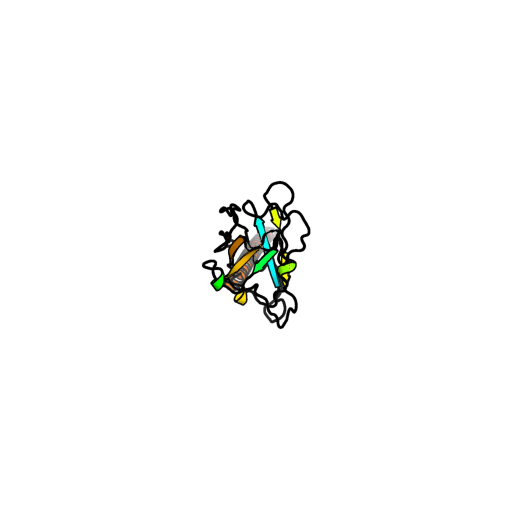107 GLY A CA 1
ATOM 801 C C . GLY A 1 107 ? 20.829 1.026 5.962 1.00 69.44 107 GLY A C 1
ATOM 802 O O . GLY A 1 107 ? 20.414 0.488 4.939 1.00 69.44 107 GLY A O 1
ATOM 803 N N . SER A 1 108 ? 21.050 0.330 7.080 1.00 63.31 108 SER A N 1
ATOM 804 C CA . SER A 1 108 ? 20.606 -1.059 7.246 1.00 63.31 108 SER A CA 1
ATOM 805 C C . SER A 1 108 ? 19.126 -1.099 7.629 1.00 63.31 108 SER A C 1
ATOM 807 O O . SER A 1 108 ? 18.701 -0.331 8.488 1.00 63.31 108 SER A O 1
ATOM 809 N N . LEU A 1 109 ? 18.369 -2.025 7.033 1.00 64.38 109 LEU A N 1
ATOM 810 C CA . LEU A 1 109 ? 16.990 -2.358 7.412 1.00 64.38 109 LEU A CA 1
ATOM 811 C C . LEU A 1 109 ? 16.810 -2.424 8.946 1.00 64.38 109 LEU A C 1
ATOM 813 O O . LEU A 1 109 ? 17.726 -2.880 9.639 1.00 64.38 109 LEU A O 1
ATOM 817 N N . PRO A 1 110 ? 15.643 -2.028 9.491 1.00 58.34 110 PRO A N 1
ATOM 818 C CA . PRO A 1 110 ? 14.355 -1.850 8.814 1.00 58.34 110 PRO A CA 1
ATOM 819 C C . PRO A 1 110 ? 14.120 -0.463 8.195 1.00 58.34 110 PRO A C 1
ATOM 821 O O . PRO A 1 110 ? 14.591 0.555 8.687 1.00 58.34 110 PRO A O 1
ATOM 824 N N . THR A 1 111 ? 13.322 -0.424 7.128 1.00 68.12 111 THR A N 1
ATOM 825 C CA . THR A 1 111 ? 12.824 0.803 6.487 1.00 68.12 111 THR A CA 1
ATOM 826 C C . THR A 1 111 ? 11.328 0.929 6.722 1.00 68.12 111 THR A C 1
ATOM 828 O O . THR A 1 111 ? 10.569 0.036 6.353 1.00 68.12 111 THR A O 1
ATOM 831 N N . ALA A 1 112 ? 10.890 2.036 7.313 1.00 67.38 112 ALA A N 1
ATOM 832 C CA . ALA A 1 112 ? 9.480 2.311 7.557 1.00 67.38 112 ALA A CA 1
ATOM 833 C C . ALA A 1 112 ? 9.054 3.590 6.837 1.00 67.38 112 ALA A C 1
ATOM 835 O O . ALA A 1 112 ? 9.800 4.568 6.825 1.00 67.38 112 ALA A O 1
ATOM 836 N N . ALA A 1 113 ? 7.844 3.593 6.290 1.00 69.06 113 ALA A N 1
ATOM 837 C CA . ALA A 1 113 ? 7.132 4.823 5.977 1.00 69.06 113 ALA A CA 1
ATOM 838 C C . ALA A 1 113 ? 5.753 4.745 6.616 1.00 69.06 113 ALA A C 1
ATOM 840 O O . ALA A 1 113 ? 5.135 3.682 6.648 1.00 69.06 113 ALA A O 1
ATOM 841 N N . ASN A 1 114 ? 5.279 5.870 7.124 1.00 66.69 114 ASN A N 1
ATOM 842 C CA . ASN A 1 114 ? 3.941 5.980 7.673 1.00 66.69 114 ASN A CA 1
ATOM 843 C C . ASN A 1 114 ? 3.207 7.084 6.922 1.00 66.69 114 ASN A C 1
ATOM 845 O O . ASN A 1 114 ? 3.812 8.092 6.558 1.00 66.69 114 ASN A O 1
ATOM 849 N N . ASP A 1 115 ? 1.915 6.870 6.716 1.00 67.81 115 ASP A N 1
ATOM 850 C CA . ASP A 1 115 ? 0.957 7.871 6.263 1.00 67.81 115 ASP A CA 1
ATOM 851 C C . ASP A 1 115 ? 1.216 8.458 4.862 1.00 67.81 115 ASP A C 1
ATOM 853 O O . ASP A 1 115 ? 0.925 9.622 4.579 1.00 67.81 115 ASP A O 1
ATOM 857 N N . VAL A 1 116 ? 1.721 7.632 3.940 1.00 78.19 116 VAL A N 1
ATOM 858 C CA . VAL A 1 116 ? 1.866 7.991 2.524 1.00 78.19 116 VAL A CA 1
ATOM 859 C C . VAL A 1 116 ? 0.484 8.107 1.890 1.00 78.19 116 VAL A C 1
ATOM 861 O O . VAL A 1 116 ? -0.199 7.112 1.667 1.00 78.19 116 VAL A O 1
ATOM 864 N N . SER A 1 117 ? 0.064 9.338 1.616 1.00 81.62 117 SER A N 1
ATOM 865 C CA . SER A 1 117 ? -1.260 9.642 1.070 1.00 81.62 117 SER A CA 1
ATOM 866 C C . SER A 1 117 ? -1.248 9.629 -0.459 1.00 81.62 117 SER A C 1
ATOM 868 O O . SER A 1 117 ? -0.430 10.302 -1.081 1.00 81.62 117 SER A O 1
ATOM 870 N N . VAL A 1 118 ? -2.173 8.883 -1.062 1.00 84.06 118 VAL A N 1
ATOM 871 C CA . VAL A 1 118 ? -2.303 8.706 -2.514 1.00 84.06 118 VAL A CA 1
ATOM 872 C C . VAL A 1 118 ? -3.762 8.838 -2.927 1.00 84.06 118 VAL A C 1
ATOM 874 O O . VAL A 1 118 ? -4.594 8.026 -2.532 1.00 84.06 118 VAL A O 1
ATOM 877 N N . THR A 1 119 ? -4.097 9.817 -3.762 1.00 88.00 119 THR A N 1
ATOM 878 C CA . THR A 1 119 ? -5.455 9.947 -4.313 1.00 88.00 119 THR A CA 1
ATOM 879 C C . THR A 1 119 ? -5.631 9.001 -5.499 1.00 88.00 119 THR A C 1
ATOM 881 O O . THR A 1 119 ? -5.236 9.328 -6.615 1.00 88.00 119 THR A O 1
ATOM 884 N N . SER A 1 120 ? -6.208 7.810 -5.279 1.00 85.62 120 SER A N 1
ATOM 885 C CA . SER A 1 120 ? -6.488 6.861 -6.372 1.00 85.62 120 SER A CA 1
ATOM 886 C C . SER A 1 120 ? -7.795 7.134 -7.100 1.00 85.62 120 SER A C 1
ATOM 888 O O . SER A 1 120 ? -8.014 6.604 -8.184 1.00 85.62 120 SER A O 1
ATOM 890 N N . GLY A 1 121 ? -8.699 7.917 -6.525 1.00 84.50 121 GLY A N 1
ATOM 891 C CA . GLY A 1 121 ? -10.017 8.104 -7.112 1.00 84.50 121 GLY A CA 1
ATOM 892 C C . GLY A 1 121 ? -11.060 7.057 -6.707 1.00 84.50 121 GLY A C 1
ATOM 893 O O . GLY A 1 121 ? -12.152 7.017 -7.281 1.00 84.50 121 GLY A O 1
ATOM 894 N N . PHE A 1 122 ? -10.737 6.206 -5.729 1.00 82.06 122 PHE A N 1
ATOM 895 C CA . PHE A 1 122 ? -11.610 5.147 -5.222 1.00 82.06 122 PHE A CA 1
ATOM 896 C C . PHE A 1 122 ? -11.812 5.220 -3.711 1.00 82.06 122 PHE A C 1
ATOM 898 O O . PHE A 1 122 ? -10.942 5.675 -2.972 1.00 82.06 122 PHE A O 1
ATOM 905 N N . GLY A 1 123 ? -12.972 4.743 -3.255 1.00 76.69 123 GLY A N 1
ATOM 906 C CA . GLY A 1 123 ? -13.288 4.617 -1.834 1.00 76.69 123 GLY A CA 1
ATOM 907 C C . GLY A 1 123 ? -12.839 3.280 -1.235 1.00 76.69 123 GLY A C 1
ATOM 908 O O . GLY A 1 123 ? -12.564 2.309 -1.943 1.00 76.69 123 GLY A O 1
ATOM 909 N N . ALA A 1 124 ? -12.852 3.195 0.097 1.00 73.69 124 ALA A N 1
ATOM 910 C CA . ALA A 1 124 ? -12.404 2.027 0.863 1.00 73.69 124 ALA A CA 1
ATOM 911 C C . ALA A 1 124 ? -13.020 0.689 0.409 1.00 73.69 124 ALA A C 1
ATOM 913 O O . ALA A 1 124 ? -12.323 -0.319 0.327 1.00 73.69 124 ALA A O 1
ATOM 914 N N . ALA A 1 125 ? -14.315 0.664 0.071 1.00 75.56 125 ALA A N 1
ATOM 915 C CA . ALA A 1 125 ? -14.992 -0.556 -0.381 1.00 75.56 125 ALA A CA 1
ATOM 916 C C . ALA A 1 125 ? -14.443 -1.087 -1.713 1.00 75.56 125 ALA A C 1
ATOM 918 O O . ALA A 1 125 ? -14.407 -2.296 -1.919 1.00 75.56 125 ALA A O 1
ATOM 919 N N . GLN A 1 126 ? -14.012 -0.187 -2.599 1.00 84.00 126 GLN A N 1
ATOM 920 C CA . GLN A 1 126 ? -13.415 -0.550 -3.878 1.00 84.00 126 GLN A CA 1
ATOM 921 C C . GLN A 1 126 ? -11.965 -0.986 -3.703 1.00 84.00 126 GLN A C 1
ATOM 923 O O . GLN A 1 126 ? -11.516 -1.801 -4.489 1.00 84.00 126 GLN A O 1
ATOM 928 N N . ILE A 1 127 ? -11.247 -0.477 -2.700 1.00 84.19 127 ILE A N 1
ATOM 929 C CA . ILE A 1 127 ? -9.854 -0.849 -2.409 1.00 84.19 127 ILE A CA 1
ATOM 930 C C . ILE A 1 127 ? -9.751 -2.166 -1.629 1.00 84.19 127 ILE A C 1
ATOM 932 O O . ILE A 1 127 ? -8.806 -2.932 -1.811 1.00 84.19 127 ILE A O 1
ATOM 936 N N . ASN A 1 128 ? -10.715 -2.446 -0.754 1.00 81.50 128 ASN A N 1
ATOM 937 C CA . ASN A 1 128 ? -10.671 -3.600 0.131 1.00 81.50 128 ASN A CA 1
ATOM 938 C C . ASN A 1 128 ? -10.580 -4.933 -0.631 1.00 81.50 128 ASN A C 1
ATOM 940 O O . ASN A 1 128 ?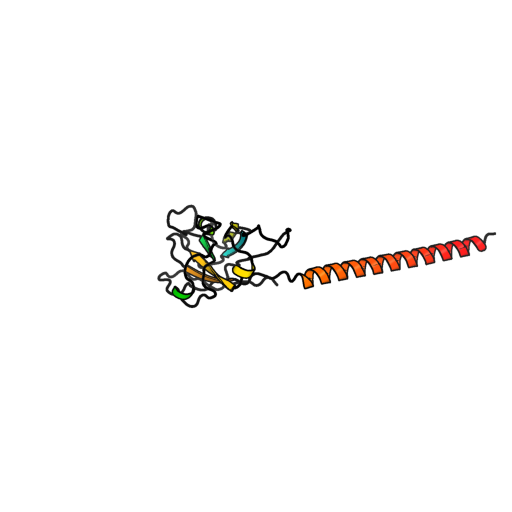 -11.396 -5.215 -1.507 1.00 81.50 128 ASN A O 1
ATOM 944 N N . GLY A 1 129 ? -9.628 -5.777 -0.235 1.00 83.50 129 GLY A N 1
ATOM 945 C CA . GLY A 1 129 ? -9.378 -7.080 -0.845 1.00 83.50 129 GLY A CA 1
ATOM 946 C C . GLY A 1 129 ? -8.474 -7.037 -2.073 1.00 83.50 129 GLY A C 1
ATOM 947 O O . GLY A 1 129 ? -8.206 -8.092 -2.628 1.00 83.50 129 GLY A O 1
ATOM 948 N N . ARG A 1 130 ? -8.004 -5.865 -2.518 1.00 90.69 130 ARG A N 1
ATOM 949 C CA . ARG A 1 130 ? -7.099 -5.768 -3.672 1.00 90.69 130 ARG A CA 1
ATOM 950 C C . ARG A 1 130 ? -5.667 -6.154 -3.340 1.00 90.69 130 ARG A C 1
ATOM 952 O O . ARG A 1 130 ? -5.251 -6.090 -2.187 1.00 90.69 130 ARG A O 1
ATOM 959 N N . ALA A 1 131 ? -4.904 -6.518 -4.360 1.00 92.25 131 ALA A N 1
ATOM 960 C CA . ALA A 1 131 ? -3.473 -6.743 -4.253 1.00 92.25 131 ALA A CA 1
ATOM 961 C C . ALA A 1 131 ? -2.723 -5.409 -4.086 1.00 92.25 131 ALA A C 1
ATOM 963 O O . ALA A 1 131 ? -2.965 -4.457 -4.820 1.00 92.25 131 ALA A O 1
ATOM 964 N N . ALA A 1 132 ? -1.789 -5.345 -3.145 1.00 90.75 132 ALA A N 1
ATOM 965 C CA . ALA A 1 132 ? -0.705 -4.376 -3.114 1.00 90.75 132 ALA A CA 1
ATOM 966 C C . ALA A 1 132 ? 0.551 -5.037 -3.684 1.00 90.75 132 ALA A C 1
ATOM 968 O O . ALA A 1 132 ? 0.847 -6.183 -3.349 1.00 90.75 132 ALA A O 1
ATOM 969 N N . VAL A 1 133 ? 1.305 -4.314 -4.505 1.00 92.81 133 VAL A N 1
ATOM 970 C CA . VAL A 1 133 ? 2.530 -4.792 -5.153 1.00 92.81 133 VAL A CA 1
ATOM 971 C C . VAL A 1 133 ? 3.683 -3.862 -4.810 1.00 92.81 133 VAL A C 1
ATOM 973 O O . VAL A 1 133 ? 3.539 -2.642 -4.879 1.00 92.81 133 VAL A O 1
ATOM 976 N N . VAL A 1 134 ? 4.825 -4.446 -4.446 1.00 91.88 134 VAL A N 1
ATOM 977 C CA . VAL A 1 134 ? 6.089 -3.719 -4.253 1.00 91.88 134 VAL A CA 1
ATOM 978 C C . VAL A 1 134 ? 6.941 -3.855 -5.499 1.00 91.88 134 VAL A C 1
ATOM 980 O O . VAL A 1 134 ? 7.059 -4.950 -6.055 1.00 91.88 134 VAL A O 1
ATOM 983 N N . TYR A 1 135 ? 7.555 -2.749 -5.897 1.00 93.12 135 TYR A N 1
ATOM 984 C CA . TYR A 1 135 ? 8.451 -2.657 -7.039 1.00 93.12 135 TYR A CA 1
ATOM 985 C C . TYR A 1 135 ? 9.891 -2.393 -6.600 1.00 93.12 135 TYR A C 1
ATOM 987 O O . TYR A 1 135 ? 10.114 -1.608 -5.682 1.00 93.12 135 TYR A O 1
ATOM 995 N N . ASP A 1 136 ? 10.864 -2.992 -7.284 1.00 92.44 136 ASP A N 1
ATOM 996 C CA . ASP A 1 136 ? 12.288 -2.708 -7.077 1.00 92.44 136 ASP A CA 1
ATOM 997 C C . ASP A 1 136 ? 12.756 -1.409 -7.764 1.00 92.44 136 ASP A C 1
ATOM 999 O O . ASP A 1 136 ? 11.964 -0.658 -8.346 1.00 92.44 136 ASP A O 1
ATOM 1003 N N . SER A 1 137 ? 14.058 -1.114 -7.699 1.00 93.12 137 SER A N 1
ATOM 1004 C CA . SER A 1 137 ? 14.656 0.080 -8.313 1.00 93.12 137 SER A CA 1
ATOM 1005 C C . SER A 1 137 ? 14.632 0.070 -9.844 1.00 93.12 137 SER A C 1
ATOM 1007 O O . SER A 1 137 ? 14.703 1.138 -10.459 1.00 93.12 137 SER A O 1
ATOM 1009 N N . ALA A 1 138 ? 14.466 -1.103 -10.462 1.00 93.69 138 ALA A N 1
ATOM 1010 C CA . ALA A 1 138 ? 14.285 -1.272 -11.899 1.00 93.69 138 ALA A CA 1
ATOM 1011 C C . ALA A 1 138 ? 12.804 -1.226 -12.327 1.00 93.69 138 ALA A C 1
ATOM 1013 O O . ALA A 1 138 ? 12.518 -1.244 -13.525 1.00 93.69 138 ALA A O 1
ATOM 1014 N N . GLY A 1 139 ? 11.864 -1.130 -11.381 1.00 93.38 139 GLY A N 1
ATOM 1015 C CA . GLY A 1 139 ? 10.429 -1.154 -11.664 1.00 93.38 139 GLY A CA 1
ATOM 1016 C C . GLY A 1 139 ? 9.879 -2.560 -11.912 1.00 93.38 139 GLY A C 1
ATOM 1017 O O . GLY A 1 139 ? 8.807 -2.705 -12.504 1.00 93.38 139 GLY A O 1
ATOM 1018 N N . VAL A 1 140 ? 10.584 -3.604 -11.473 1.00 94.38 140 VAL A N 1
ATOM 1019 C CA . VAL A 1 140 ? 10.107 -4.991 -11.504 1.00 94.38 140 VAL A CA 1
ATOM 1020 C C . VAL A 1 140 ? 9.239 -5.244 -10.278 1.00 94.38 140 VAL A C 1
ATOM 1022 O O . VAL A 1 140 ? 9.560 -4.813 -9.173 1.00 94.38 140 VAL A O 1
ATOM 1025 N N . ARG A 1 141 ? 8.125 -5.953 -10.467 1.00 94.69 141 ARG A N 1
ATOM 1026 C CA . ARG A 1 141 ? 7.244 -6.391 -9.379 1.00 94.69 141 ARG A CA 1
ATOM 1027 C C . ARG A 1 141 ? 7.958 -7.481 -8.583 1.00 94.69 141 ARG A C 1
ATOM 1029 O O . ARG A 1 141 ? 8.269 -8.530 -9.141 1.00 94.69 141 ARG A O 1
ATOM 1036 N N . VAL A 1 142 ? 8.225 -7.232 -7.305 1.00 92.56 142 VAL A N 1
ATOM 1037 C CA . VAL A 1 142 ? 9.017 -8.152 -6.473 1.00 92.56 142 VAL A CA 1
ATOM 1038 C C . VAL A 1 142 ? 8.182 -8.851 -5.425 1.00 92.56 142 VAL A C 1
ATOM 1040 O O . VAL A 1 142 ? 8.382 -10.038 -5.204 1.00 92.56 142 VAL A O 1
ATOM 1043 N N . GLY A 1 143 ? 7.195 -8.170 -4.838 1.00 90.69 143 GLY A N 1
ATOM 1044 C CA . GLY A 1 143 ? 6.309 -8.760 -3.838 1.00 90.69 143 GLY A CA 1
ATOM 1045 C C . GLY A 1 143 ? 4.846 -8.404 -4.045 1.00 90.69 143 GLY A C 1
ATOM 1046 O O . GLY A 1 143 ? 4.534 -7.371 -4.636 1.00 90.69 143 GLY A O 1
ATOM 1047 N N . CYS A 1 144 ? 3.951 -9.234 -3.514 1.00 91.25 144 CYS A N 1
ATOM 1048 C CA . CYS A 1 144 ? 2.509 -9.002 -3.520 1.00 91.25 144 CYS A CA 1
ATOM 1049 C C . CYS A 1 144 ? 1.880 -9.314 -2.158 1.00 91.25 144 CYS A C 1
ATOM 1051 O O . CYS A 1 144 ? 2.315 -10.237 -1.468 1.00 91.25 144 CYS A O 1
ATOM 1053 N N . ALA A 1 145 ? 0.832 -8.583 -1.779 1.00 88.31 145 ALA A N 1
ATOM 1054 C CA . ALA A 1 145 ? -0.036 -8.964 -0.670 1.00 88.31 145 ALA A CA 1
ATOM 1055 C C . ALA A 1 145 ? -1.490 -8.545 -0.879 1.00 88.31 145 ALA A C 1
ATOM 1057 O O . ALA A 1 145 ? -1.760 -7.511 -1.477 1.00 88.31 145 ALA A O 1
ATOM 1058 N N . THR A 1 146 ? -2.434 -9.292 -0.315 1.00 86.44 146 THR A N 1
ATOM 1059 C CA . THR A 1 146 ? -3.855 -8.927 -0.365 1.00 86.44 146 THR A CA 1
ATOM 1060 C C . THR A 1 146 ? -4.212 -7.993 0.789 1.00 86.44 146 THR A C 1
ATOM 1062 O O . THR A 1 146 ? -4.076 -8.350 1.958 1.00 86.44 146 THR A O 1
ATOM 1065 N N . ILE A 1 147 ? -4.692 -6.796 0.463 1.00 80.06 147 ILE A N 1
ATOM 1066 C CA . ILE A 1 147 ? -5.027 -5.742 1.419 1.00 80.06 147 ILE A CA 1
ATOM 1067 C C . ILE A 1 147 ? -6.358 -6.061 2.092 1.00 80.06 147 ILE A C 1
ATOM 1069 O O . ILE A 1 147 ? -7.370 -6.285 1.431 1.00 80.06 147 ILE A O 1
ATOM 1073 N N . THR A 1 148 ? -6.391 -5.970 3.416 1.00 73.44 148 THR A N 1
ATOM 1074 C CA . THR A 1 148 ? -7.646 -5.856 4.166 1.00 73.44 148 THR A CA 1
ATOM 1075 C C . THR A 1 148 ? -7.750 -4.447 4.725 1.00 73.44 148 THR A C 1
ATOM 1077 O O . THR A 1 148 ? -6.931 -4.043 5.550 1.00 73.44 148 THR A O 1
ATOM 1080 N N . VAL A 1 149 ? -8.751 -3.690 4.279 1.00 68.50 149 VAL A N 1
ATOM 1081 C CA . VAL A 1 149 ? -9.057 -2.380 4.859 1.00 68.50 149 VAL A CA 1
ATOM 1082 C C . VAL A 1 149 ? -9.786 -2.628 6.172 1.00 68.50 149 VAL A C 1
ATOM 1084 O O . VAL A 1 149 ? -10.841 -3.271 6.205 1.00 68.50 149 VAL A O 1
ATOM 1087 N N . ALA A 1 150 ? -9.216 -2.137 7.271 1.00 57.59 150 ALA A N 1
ATOM 1088 C CA . ALA A 1 150 ? -9.840 -2.255 8.576 1.00 57.59 150 ALA A CA 1
ATOM 1089 C C . ALA A 1 150 ? -11.146 -1.451 8.575 1.00 57.59 150 ALA A C 1
ATOM 1091 O O . ALA A 1 150 ? -11.136 -0.224 8.629 1.00 57.59 150 ALA A O 1
ATOM 1092 N N . LYS A 1 151 ? -12.292 -2.139 8.532 1.00 51.78 151 LYS A N 1
ATOM 1093 C CA . LYS A 1 151 ? -13.583 -1.488 8.756 1.00 51.78 151 LYS A CA 1
ATOM 1094 C C . LYS A 1 151 ? -13.595 -0.980 10.193 1.00 51.78 151 LYS A C 1
ATOM 1096 O O . LYS A 1 151 ? -13.742 -1.781 11.114 1.00 51.78 151 LYS A O 1
ATOM 1101 N N . LYS A 1 152 ? -13.541 0.334 10.405 1.00 52.69 152 LYS A N 1
ATOM 1102 C CA . LYS A 1 152 ? -14.128 0.901 11.622 1.00 52.69 152 LYS A CA 1
ATOM 1103 C C . LYS A 1 152 ? -15.622 0.637 11.531 1.00 52.69 152 LYS A C 1
ATOM 1105 O O . LYS A 1 152 ? -16.349 1.335 10.824 1.00 52.69 152 LYS A O 1
ATOM 1110 N N . GLN A 1 153 ? -16.093 -0.428 12.175 1.00 51.59 153 GLN A N 1
ATOM 1111 C CA . GLN A 1 153 ? -17.519 -0.691 12.208 1.00 51.59 153 GLN A CA 1
ATOM 1112 C C . GLN A 1 153 ? -18.166 0.474 12.952 1.00 51.59 153 GLN A C 1
ATOM 1114 O O . GLN A 1 153 ? -18.038 0.607 14.164 1.00 51.59 153 GLN A O 1
ATOM 1119 N N . LYS A 1 154 ? -18.878 1.328 12.213 1.00 58.72 154 LYS A N 1
ATOM 1120 C CA . LYS A 1 154 ? -19.668 2.446 12.748 1.00 58.72 154 LYS A CA 1
ATOM 1121 C C . LYS A 1 154 ? -20.511 2.022 13.962 1.00 58.72 154 LYS A C 1
ATOM 1123 O O . LYS A 1 154 ? -20.697 2.808 14.879 1.00 58.72 154 LYS A O 1
ATOM 1128 N N . LYS A 1 155 ? -20.953 0.759 13.996 1.00 49.22 155 LYS A N 1
ATOM 1129 C CA . LYS A 1 155 ? -21.664 0.133 15.116 1.00 49.22 155 LYS A CA 1
ATOM 1130 C C . LYS A 1 155 ? -20.835 0.047 16.405 1.00 49.22 155 LYS A C 1
ATOM 1132 O O . LYS A 1 155 ? -21.357 0.376 17.457 1.00 49.22 155 LYS A O 1
ATOM 1137 N N . GLU A 1 156 ? -19.565 -0.343 16.339 1.00 59.38 156 GLU A N 1
ATOM 1138 C CA . GLU A 1 156 ? -18.687 -0.441 17.517 1.00 59.38 156 GLU A CA 1
ATOM 1139 C C . GLU A 1 156 ? -18.313 0.945 18.058 1.00 59.38 156 GLU A C 1
ATOM 1141 O O . GLU A 1 156 ? -18.294 1.149 19.267 1.00 59.38 156 GLU A O 1
ATOM 1146 N N . LEU A 1 157 ? -18.107 1.924 17.170 1.00 61.19 157 LEU A N 1
ATOM 1147 C CA . LEU A 1 157 ? -17.881 3.324 17.555 1.00 61.19 157 LEU A CA 1
ATOM 1148 C C . LEU A 1 157 ? -19.108 3.955 18.212 1.00 61.19 157 LEU A C 1
ATOM 1150 O O . LEU A 1 157 ? -18.976 4.623 19.233 1.00 61.19 157 LEU A O 1
ATOM 1154 N N . ILE A 1 158 ? -20.295 3.734 17.641 1.00 72.50 158 ILE A N 1
ATOM 1155 C CA . ILE A 1 158 ? -21.553 4.219 18.216 1.00 72.50 158 ILE A CA 1
ATOM 1156 C C . ILE A 1 158 ? -21.812 3.542 19.562 1.00 72.50 158 ILE A C 1
ATOM 1158 O O . ILE A 1 158 ? -22.102 4.238 20.528 1.00 72.50 158 ILE A O 1
ATOM 1162 N N . ASN A 1 159 ? -21.647 2.221 19.658 1.00 75.50 159 ASN A N 1
ATOM 1163 C CA . ASN A 1 159 ? -21.840 1.499 20.914 1.00 75.50 159 ASN A CA 1
ATOM 1164 C C . ASN A 1 159 ? -20.856 1.974 21.992 1.00 75.50 159 ASN A C 1
ATOM 1166 O O . ASN A 1 159 ? -21.281 2.294 23.094 1.00 75.50 159 ASN A O 1
ATOM 1170 N N . GLY A 1 160 ? -19.573 2.143 21.659 1.00 77.25 160 GLY A N 1
ATOM 1171 C CA . GLY A 1 160 ? -18.589 2.668 22.608 1.00 77.25 160 GLY A CA 1
ATOM 1172 C C . GLY A 1 160 ? -18.858 4.118 23.034 1.00 77.25 160 GLY A C 1
ATOM 1173 O O . GLY A 1 160 ? -18.538 4.497 24.159 1.00 77.25 160 GLY A O 1
ATOM 1174 N N . ALA A 1 161 ? -19.452 4.942 22.166 1.00 80.44 161 ALA A N 1
ATOM 1175 C CA . ALA A 1 161 ? -19.898 6.286 22.534 1.00 80.44 161 ALA A CA 1
ATOM 1176 C C . ALA A 1 161 ? -21.131 6.256 23.457 1.00 80.44 161 ALA A C 1
ATOM 1178 O O . ALA A 1 161 ? -21.195 7.039 24.403 1.00 80.44 161 ALA A O 1
ATOM 1179 N N . ILE A 1 162 ? -22.073 5.338 23.216 1.00 87.00 162 ILE A N 1
ATOM 1180 C CA . ILE A 1 162 ? -23.252 5.119 24.069 1.00 87.00 162 ILE A CA 1
ATOM 1181 C C . ILE A 1 162 ? -22.830 4.637 25.461 1.00 87.00 162 ILE A C 1
ATOM 1183 O O . ILE A 1 162 ? -23.301 5.185 26.453 1.00 87.00 162 ILE A O 1
ATOM 1187 N N . ASP A 1 163 ? -21.903 3.683 25.552 1.00 91.06 163 ASP A N 1
ATOM 1188 C CA . ASP A 1 163 ? -21.426 3.159 26.838 1.00 91.06 163 ASP A CA 1
ATOM 1189 C C . ASP A 1 163 ? -20.782 4.260 27.690 1.00 91.06 163 ASP A C 1
ATOM 1191 O O . ASP A 1 163 ? -21.073 4.385 28.879 1.00 91.06 163 ASP A O 1
ATOM 1195 N N . LYS A 1 164 ? -19.972 5.129 27.071 1.00 89.75 164 LYS A N 1
ATOM 1196 C CA . LYS A 1 164 ? -19.388 6.297 27.750 1.00 89.75 164 LYS A CA 1
ATOM 1197 C C . LYS A 1 164 ? -20.447 7.277 28.246 1.00 89.75 164 LYS A C 1
ATOM 1199 O O . LYS A 1 164 ? -20.284 7.841 29.325 1.00 89.75 164 LYS A O 1
ATOM 1204 N N . LEU A 1 165 ? -21.506 7.494 27.464 1.00 94.31 165 LEU A N 1
ATOM 1205 C CA . LEU A 1 165 ? -22.606 8.363 27.868 1.00 94.31 165 LEU A CA 1
ATOM 1206 C C . LEU A 1 165 ? -23.351 7.776 29.071 1.00 94.31 165 LEU A C 1
ATOM 1208 O O . LEU A 1 165 ? -23.599 8.500 30.028 1.00 94.31 165 LEU A O 1
ATOM 1212 N N . ASN A 1 166 ? -23.641 6.473 29.056 1.00 95.12 166 A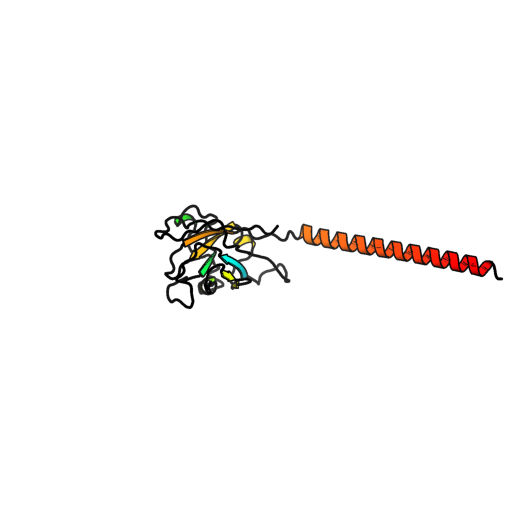SN A N 1
ATOM 1213 C CA . ASN A 1 166 ? -24.295 5.792 30.175 1.00 95.12 166 ASN A CA 1
ATOM 1214 C C . ASN A 1 166 ? -23.448 5.866 31.451 1.00 95.12 166 ASN A C 1
ATOM 1216 O O . ASN A 1 166 ? -23.958 6.265 32.490 1.00 95.12 166 ASN A O 1
ATOM 1220 N N . MET A 1 167 ? -22.140 5.608 31.361 1.00 94.31 167 MET A N 1
ATOM 1221 C CA . MET A 1 167 ? -21.235 5.746 32.509 1.00 94.31 167 MET A CA 1
ATOM 1222 C C . MET A 1 167 ? -21.223 7.167 33.087 1.00 94.31 167 MET A C 1
ATOM 1224 O O . MET A 1 167 ? -21.195 7.339 34.302 1.00 94.31 167 MET A O 1
ATOM 1228 N N . ALA A 1 168 ? -21.238 8.192 32.229 1.00 95.44 168 ALA A N 1
ATOM 1229 C CA . ALA A 1 168 ? -21.279 9.582 32.678 1.00 95.44 168 ALA A CA 1
ATOM 1230 C C . ALA A 1 168 ? -22.618 9.933 33.350 1.00 95.44 168 ALA A C 1
ATOM 1232 O O . ALA A 1 168 ? -22.641 10.708 34.305 1.00 95.44 168 ALA A O 1
ATOM 1233 N N . VAL A 1 169 ? -23.725 9.357 32.869 1.00 97.25 169 VAL A N 1
ATOM 1234 C CA . VAL A 1 169 ? -25.044 9.497 33.498 1.00 97.25 169 VAL A CA 1
ATOM 1235 C C . VAL A 1 169 ? -25.055 8.831 34.872 1.00 97.25 169 VAL A C 1
ATOM 1237 O O . VAL A 1 169 ? -25.489 9.467 35.828 1.00 97.25 169 VAL A O 1
ATOM 1240 N N . ASP A 1 170 ? -24.524 7.616 34.999 1.00 97.62 170 ASP A N 1
ATOM 1241 C CA . ASP A 1 170 ? -24.458 6.906 36.282 1.00 97.62 170 ASP A CA 1
ATOM 1242 C C . ASP A 1 170 ? -23.620 7.687 37.308 1.00 97.62 170 ASP A C 1
ATOM 1244 O O . ASP A 1 170 ? -24.075 7.934 38.423 1.00 97.62 170 ASP A O 1
ATOM 1248 N N . GLN A 1 171 ? -22.451 8.195 36.901 1.00 97.44 171 GLN A N 1
ATOM 1249 C CA . GLN A 1 171 ? -21.607 9.047 37.752 1.00 97.44 171 GLN A CA 1
ATOM 1250 C C . GLN A 1 171 ? -22.317 10.328 38.201 1.00 97.44 171 GLN A C 1
ATOM 1252 O O . GLN A 1 171 ? -22.170 10.760 39.343 1.00 97.44 171 G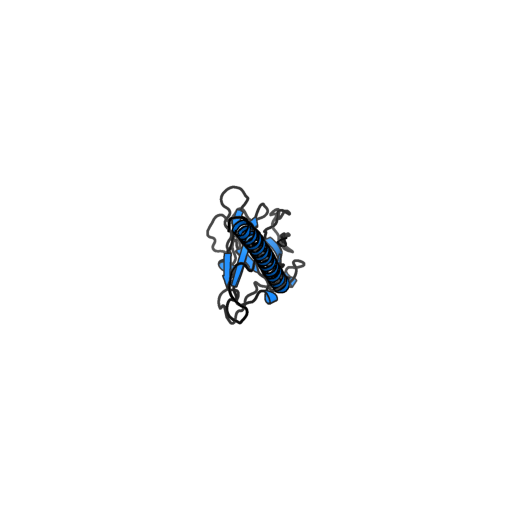LN A O 1
ATOM 1257 N N . LEU A 1 172 ? -23.084 10.960 37.308 1.00 97.38 172 LEU A N 1
ATOM 1258 C CA . LEU A 1 172 ? -23.859 12.147 37.657 1.00 97.38 172 LEU A CA 1
ATOM 1259 C C . LEU A 1 172 ? -24.954 11.815 38.676 1.00 97.38 172 LEU A C 1
ATOM 1261 O O . LEU A 1 172 ? -25.179 12.593 39.601 1.00 97.38 172 LEU A O 1
ATOM 1265 N N . MET A 1 173 ? -25.627 10.676 38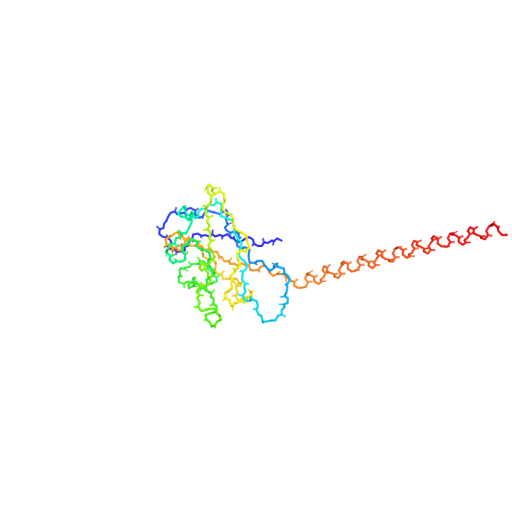.514 1.00 97.12 173 MET A N 1
ATOM 1266 C CA . MET A 1 173 ? -26.670 10.235 39.437 1.00 97.12 173 MET A CA 1
ATOM 1267 C C . MET A 1 173 ? -26.111 9.927 40.827 1.00 97.12 173 MET A C 1
ATOM 1269 O O . MET A 1 173 ? -26.726 10.335 41.814 1.00 97.12 173 MET A O 1
ATOM 1273 N N . ASP A 1 174 ? -24.941 9.294 40.911 1.00 97.62 174 ASP A N 1
ATOM 1274 C CA . ASP A 1 174 ? -24.254 9.050 42.183 1.00 97.62 174 ASP A CA 1
ATOM 1275 C C . ASP A 1 174 ? -23.879 10.369 42.872 1.00 97.62 174 ASP A C 1
ATOM 1277 O O . ASP A 1 174 ? -24.243 10.583 44.025 1.00 97.62 174 ASP A O 1
ATOM 1281 N N . HIS A 1 175 ? -23.283 11.324 42.147 1.00 97.06 175 HIS A N 1
ATOM 1282 C CA . HIS A 1 175 ? -22.972 12.642 42.716 1.00 97.06 175 HIS A CA 1
ATOM 1283 C C . HIS A 1 175 ? -24.217 13.403 43.200 1.00 97.06 175 HIS A C 1
ATOM 1285 O O . HIS A 1 175 ? -24.163 14.104 44.211 1.00 97.06 175 HIS A O 1
ATOM 1291 N N . ILE A 1 176 ? -25.343 13.298 42.484 1.00 97.50 176 ILE A N 1
ATOM 1292 C CA . ILE A 1 176 ? -26.611 13.908 42.915 1.00 97.50 176 ILE A CA 1
ATOM 1293 C C . ILE A 1 176 ? -27.099 13.255 44.207 1.00 97.50 176 ILE A C 1
ATOM 1295 O O . ILE A 1 176 ? -27.576 13.953 45.101 1.00 97.50 176 ILE A O 1
ATOM 1299 N N . LYS A 1 177 ? -26.993 11.929 44.309 1.00 97.44 177 LYS A N 1
ATOM 1300 C CA . LYS A 1 177 ? -27.406 11.188 45.497 1.00 97.44 177 LYS A CA 1
ATOM 1301 C C . LYS A 1 177 ? -26.569 11.581 46.713 1.00 97.44 177 LYS A C 1
ATOM 1303 O O . LYS A 1 177 ? -27.154 11.926 47.736 1.00 97.44 177 LYS A O 1
ATOM 1308 N N . ASP A 1 178 ? -25.249 11.628 46.563 1.00 97.00 178 ASP A N 1
ATOM 1309 C CA . ASP A 1 178 ? -24.328 12.042 47.626 1.00 97.00 178 ASP A CA 1
ATOM 1310 C C . ASP A 1 178 ? -24.644 13.469 48.103 1.00 97.00 178 ASP A C 1
ATOM 1312 O O . ASP A 1 178 ? -24.796 13.719 49.296 1.00 97.00 178 ASP A O 1
ATOM 1316 N N . ALA A 1 179 ? -24.871 14.405 47.172 1.00 96.31 179 ALA A N 1
ATOM 1317 C CA . ALA A 1 179 ? -25.231 15.780 47.518 1.00 96.31 179 ALA A CA 1
ATOM 1318 C C . ALA A 1 179 ? -26.576 15.885 48.266 1.00 96.31 179 ALA A C 1
ATOM 1320 O O . ALA A 1 179 ? -26.743 16.748 49.132 1.00 96.31 179 ALA A O 1
ATOM 1321 N N . ILE A 1 180 ? -27.552 15.031 47.941 1.00 96.56 180 ILE A N 1
ATOM 1322 C CA . ILE A 1 180 ? -28.835 14.970 48.657 1.00 96.56 180 ILE A CA 1
ATOM 1323 C C . ILE A 1 180 ? -28.639 14.419 50.074 1.00 96.56 180 ILE A C 1
ATOM 1325 O O . ILE A 1 180 ? -29.246 14.943 51.010 1.00 96.56 180 ILE A O 1
ATOM 1329 N N . GLU A 1 181 ? -27.809 13.389 50.241 1.00 96.00 181 GLU A N 1
ATOM 1330 C CA . GLU A 1 181 ? -27.485 12.811 51.551 1.00 96.00 181 GLU A CA 1
ATOM 1331 C C . GLU A 1 181 ? -26.779 13.841 52.450 1.00 96.00 181 GLU A C 1
ATOM 1333 O O . GLU A 1 181 ? -27.217 14.060 53.584 1.00 96.00 181 GLU A O 1
ATOM 1338 N N . ASP A 1 182 ? -25.800 14.572 51.913 1.00 95.44 182 ASP A N 1
ATOM 1339 C CA . ASP A 1 182 ? -25.113 15.666 52.612 1.00 95.44 182 ASP A CA 1
ATOM 1340 C C . ASP A 1 182 ? -26.085 16.777 53.049 1.00 95.44 182 ASP A C 1
ATOM 1342 O O . ASP A 1 182 ? -26.037 17.263 54.186 1.00 95.44 182 ASP A O 1
ATOM 1346 N N . LEU A 1 183 ? -27.008 17.179 52.165 1.00 94.69 183 LEU A N 1
ATOM 1347 C CA . LEU A 1 183 ? -28.036 18.178 52.479 1.00 94.69 183 LEU A CA 1
ATOM 1348 C C . LEU A 1 183 ? -28.994 17.692 53.573 1.00 94.69 183 LEU A C 1
ATOM 1350 O O . LEU A 1 183 ? -29.361 18.472 54.457 1.00 94.69 183 LEU A O 1
ATOM 1354 N N . ALA A 1 184 ? -29.395 16.420 53.535 1.00 93.12 184 ALA A N 1
ATOM 1355 C CA . ALA A 1 184 ? -30.257 15.826 54.552 1.00 93.12 184 ALA A CA 1
ATOM 1356 C C . ALA A 1 184 ? -29.562 15.782 55.922 1.00 93.12 184 ALA A C 1
ATOM 1358 O O . ALA A 1 184 ? -30.176 16.117 56.941 1.00 93.12 184 ALA A O 1
ATOM 1359 N N . GLU A 1 185 ? -28.272 15.437 55.960 1.00 91.69 185 GLU A N 1
ATOM 1360 C CA . GLU A 1 185 ? -27.488 15.439 57.196 1.00 91.69 185 GLU A CA 1
ATOM 1361 C C . GLU A 1 185 ? -27.323 16.860 57.760 1.00 91.69 185 GLU A C 1
ATOM 1363 O O . GLU A 1 185 ? -27.508 17.081 58.963 1.00 91.69 185 GLU A O 1
ATOM 1368 N N . ALA A 1 186 ? -27.037 17.843 56.901 1.00 89.94 186 ALA A N 1
ATOM 1369 C CA . ALA A 1 186 ? -26.938 19.248 57.291 1.00 89.94 186 ALA A CA 1
ATOM 1370 C C . ALA A 1 186 ? -28.261 19.783 57.868 1.00 89.94 186 ALA A C 1
ATOM 1372 O O . ALA A 1 186 ? -28.264 20.429 58.922 1.00 89.94 186 ALA A O 1
ATOM 1373 N N . ALA A 1 187 ? -29.392 19.466 57.227 1.00 88.12 187 ALA A N 1
ATOM 1374 C CA . ALA A 1 187 ? -30.719 19.835 57.714 1.00 88.12 187 ALA A CA 1
ATOM 1375 C C . ALA A 1 187 ? -31.002 19.226 59.097 1.00 88.12 187 ALA A C 1
ATOM 1377 O O . ALA A 1 187 ? -31.433 19.939 60.007 1.00 88.12 187 ALA A O 1
ATOM 1378 N N . ASN A 1 188 ? -30.686 17.944 59.301 1.00 84.62 188 ASN A N 1
ATOM 1379 C CA . ASN A 1 188 ? -30.918 17.265 60.576 1.00 84.62 188 ASN A CA 1
ATOM 1380 C C . ASN A 1 188 ? -30.061 17.845 61.719 1.00 84.62 188 ASN A C 1
ATOM 1382 O O . ASN A 1 188 ? -30.553 18.034 62.831 1.00 84.62 188 ASN A O 1
ATOM 1386 N N . LYS A 1 189 ? -28.800 18.212 61.444 1.00 80.56 189 LYS A N 1
ATOM 1387 C CA . LYS A 1 189 ? -27.936 18.905 62.420 1.00 80.56 189 LYS A CA 1
ATOM 1388 C C . LYS A 1 189 ? -28.480 20.284 62.800 1.00 80.56 189 LYS A C 1
ATOM 1390 O O . LYS A 1 189 ? -28.426 20.643 63.973 1.00 80.56 189 LYS A O 1
ATOM 1395 N N . SER A 1 190 ? -29.038 21.040 61.851 1.00 73.94 190 SER A N 1
ATOM 1396 C CA . SER A 1 190 ? -29.596 22.376 62.125 1.00 73.94 190 SER A CA 1
ATOM 1397 C C . SER A 1 190 ? -30.804 22.352 63.075 1.00 73.94 190 SER A C 1
ATOM 1399 O O . SER A 1 190 ? -30.961 23.260 63.887 1.00 73.94 190 SER A O 1
ATOM 1401 N N . HIS A 1 191 ? -31.600 21.278 63.052 1.00 63.28 191 HIS A N 1
ATOM 1402 C CA . HIS A 1 191 ? -32.745 21.093 63.950 1.00 63.28 191 HIS A CA 1
ATOM 1403 C C . HIS A 1 191 ? -32.365 20.757 65.401 1.00 63.28 191 HIS A C 1
ATOM 1405 O O . HIS A 1 191 ? -33.204 20.890 66.285 1.00 63.28 191 HIS A O 1
ATOM 1411 N N . HIS A 1 192 ? -31.131 20.321 65.672 1.00 58.34 192 HIS A N 1
ATOM 1412 C CA . HIS A 1 192 ? -30.682 19.964 67.026 1.00 58.34 192 HIS A CA 1
ATOM 1413 C C . HIS A 1 192 ? -30.123 21.146 67.836 1.00 58.34 192 HIS A C 1
ATOM 1415 O O . HIS A 1 192 ? -29.886 21.001 69.033 1.00 58.34 192 HIS A O 1
ATOM 1421 N N . TYR A 1 193 ? -29.921 22.306 67.204 1.00 54.91 193 TYR A N 1
ATOM 1422 C CA . TYR A 1 193 ? -29.355 23.510 67.827 1.00 54.91 193 TYR A CA 1
ATOM 1423 C C . TYR A 1 193 ? -30.344 24.694 67.906 1.00 54.91 193 TYR A C 1
ATOM 1425 O O . TYR A 1 193 ? -29.916 25.812 68.195 1.00 54.91 193 TYR A O 1
ATOM 1433 N N . GLY A 1 194 ? -31.638 24.460 67.643 1.00 48.16 194 GLY A N 1
ATOM 1434 C CA . GLY A 1 194 ? -32.722 25.454 67.705 1.00 48.16 194 GLY A CA 1
ATOM 1435 C C . GLY A 1 194 ? -33.622 25.308 68.923 1.00 48.16 194 GLY A C 1
ATOM 1436 O O . GLY A 1 194 ? -33.818 24.158 69.375 1.00 48.16 194 GLY A O 1
#

Secondary structure (DSSP, 8-state):
-------EEPTT--S-----TT---------S---SSS---EEEEEEEESS-S-TT-SS---STTTTBEEEBS-S-SS-HHHH-SB---TTT-SS-GGGG-B----SSS-EEEEEEEEE-S--HHHHTTPEEEEE-TTS-EEEEEE-------HHHHHHHHHHHHHHHHHHHHHHHHHHHHHHHHHHHHHHT--

Radius of gyration: 26.23 Å; chains: 1; bounding box: 54×42×83 Å

Sequence (194 aa):
EPSTTVFVEYPGYPGNLPLTSGGVKAFAADFLEGRVESDDQTQTLSWLFTQGVDPGCTGPCSATNCCTVAIHEGMDCSSDASIGDPYWNKQLVSTNPWQDAKYVIQGSLPTAANDVSVTSGFGAAQINGRAAVVYDSAGVRVGCATITVAKKQKKELINGAIDKLNMAVDQLMDHIKDAIEDLAEAANKSHHYG